Protein AF-A0A800F324-F1 (afdb_monomer_lite)

pLDDT: mean 75.95, std 20.87, range [31.89, 96.12]

Foldseek 3Di:
DFFDAQELPLVLCVVCVVVVLVVQLAHAYYHHANVQDELPRPVQCSQFQRRQNHAYYEPAQYQYALSSLCSRQNFLPPPRGTRQRHQEYEHENHARYALVSCLGRPLSSCVVHNHFKYKYKYLDPVRVDDFPPRRPPFKGWDPPPDCPPPPPRDGDDDCNVVVVVSVVVVVVVVVVVVVVVVVVVVVVCVVDVDDDDDDDDDDPDDRPIDMIMMGTPPDDDPDPPPPDPPPPPDPPPPVPPVVVVPPPPPDDD

Structure (mmCIF, N/CA/C/O backbone):
data_AF-A0A800F324-F1
#
_entry.id   AF-A0A800F324-F1
#
loop_
_atom_site.group_PDB
_atom_site.id
_atom_site.type_symbol
_atom_site.label_atom_id
_atom_site.label_alt_id
_atom_site.label_comp_id
_atom_site.label_asym_id
_atom_site.label_entity_id
_atom_site.label_seq_id
_atom_site.pdbx_PDB_ins_code
_atom_site.Cartn_x
_atom_site.Cartn_y
_atom_site.Cartn_z
_atom_site.occupancy
_atom_site.B_iso_or_equiv
_atom_site.auth_seq_id
_atom_site.auth_comp_id
_atom_site.auth_asym_id
_atom_site.auth_atom_id
_atom_site.pdbx_PDB_model_num
ATOM 1 N N . MET A 1 1 ? -17.367 -2.208 -9.808 1.00 57.06 1 MET A N 1
ATOM 2 C CA . MET A 1 1 ? -16.438 -1.918 -8.691 1.00 57.06 1 MET A CA 1
ATOM 3 C C . MET A 1 1 ? -15.021 -2.161 -9.175 1.00 57.06 1 MET A C 1
ATOM 5 O O . MET A 1 1 ? -14.732 -3.312 -9.489 1.00 57.06 1 MET A O 1
ATOM 9 N N . PRO A 1 2 ? -14.179 -1.127 -9.326 1.00 85.31 2 PRO A N 1
ATOM 10 C CA . PRO A 1 2 ? -12.843 -1.343 -9.849 1.00 85.31 2 PRO A CA 1
ATOM 11 C C . PRO A 1 2 ? -11.928 -1.947 -8.776 1.00 85.31 2 PRO A C 1
ATOM 13 O O . PRO A 1 2 ? -11.885 -1.487 -7.630 1.00 85.31 2 PRO A O 1
ATOM 16 N N . GLN A 1 3 ? -11.253 -3.020 -9.167 1.00 92.06 3 GLN A N 1
ATOM 17 C CA . GLN A 1 3 ? -10.255 -3.763 -8.405 1.00 92.06 3 GLN A CA 1
ATOM 18 C C . GLN A 1 3 ? -8.977 -3.757 -9.244 1.00 92.06 3 GLN A C 1
ATOM 20 O O . GLN A 1 3 ? -9.061 -3.871 -10.469 1.00 92.06 3 GLN A O 1
ATOM 25 N N . CYS A 1 4 ? -7.818 -3.586 -8.620 1.00 92.38 4 CYS A N 1
ATOM 26 C CA . CYS A 1 4 ? -6.548 -3.500 -9.335 1.00 92.38 4 CYS A CA 1
ATOM 27 C C . CYS A 1 4 ? -5.479 -4.280 -8.584 1.00 92.38 4 CYS A C 1
ATOM 29 O O . CYS A 1 4 ? -5.267 -4.072 -7.390 1.00 92.38 4 CYS A O 1
ATOM 31 N N . LYS A 1 5 ? -4.812 -5.163 -9.317 1.00 92.19 5 LYS A N 1
ATOM 32 C CA . LYS A 1 5 ? -3.681 -5.973 -8.903 1.00 92.19 5 LYS A CA 1
ATOM 33 C C . LYS A 1 5 ? -2.464 -5.534 -9.700 1.00 92.19 5 LYS A C 1
ATOM 35 O O . LYS A 1 5 ? -2.414 -5.706 -10.918 1.00 92.19 5 LYS A O 1
ATOM 40 N N . LEU A 1 6 ? -1.472 -4.998 -9.003 1.00 90.81 6 LEU A N 1
ATOM 41 C CA . LEU A 1 6 ? -0.238 -4.482 -9.588 1.00 90.81 6 LEU A CA 1
ATOM 42 C C . LEU A 1 6 ? 0.975 -5.155 -8.933 1.00 90.81 6 LEU A C 1
ATOM 44 O O . LEU A 1 6 ? 1.791 -4.464 -8.335 1.00 90.81 6 LEU A O 1
ATOM 48 N N . PRO A 1 7 ? 1.133 -6.487 -9.004 1.00 85.94 7 PRO A N 1
ATOM 49 C CA . PRO A 1 7 ? 2.196 -7.157 -8.272 1.00 85.94 7 PRO A CA 1
ATOM 50 C C . PRO A 1 7 ? 3.562 -6.907 -8.921 1.00 85.94 7 PRO A C 1
ATOM 52 O O . PRO A 1 7 ? 3.698 -7.032 -10.139 1.00 85.94 7 PRO A O 1
ATOM 55 N N . ASN A 1 8 ? 4.598 -6.622 -8.129 1.00 86.94 8 ASN A N 1
ATOM 56 C CA . ASN A 1 8 ? 5.977 -6.416 -8.608 1.00 86.94 8 ASN A CA 1
ATOM 57 C C . ASN A 1 8 ? 6.123 -5.320 -9.684 1.00 86.94 8 ASN A C 1
ATOM 59 O O . ASN A 1 8 ? 6.884 -5.461 -10.645 1.00 86.94 8 ASN A O 1
ATOM 63 N N . CYS A 1 9 ? 5.370 -4.225 -9.549 1.00 88.12 9 CYS A N 1
ATOM 64 C CA . CYS A 1 9 ? 5.182 -3.238 -10.614 1.00 88.12 9 CYS A CA 1
ATOM 65 C C . CYS A 1 9 ? 5.760 -1.843 -10.336 1.00 88.12 9 CYS A C 1
ATOM 67 O O . CYS A 1 9 ? 5.287 -0.879 -10.936 1.00 88.12 9 CYS A O 1
ATOM 69 N N . LEU A 1 10 ? 6.810 -1.716 -9.515 1.00 89.81 10 LEU A N 1
ATOM 70 C CA . LEU A 1 10 ? 7.414 -0.418 -9.157 1.00 89.81 10 LEU A CA 1
ATOM 71 C C . LEU A 1 10 ? 7.663 0.495 -10.365 1.00 89.81 10 LEU A C 1
ATOM 73 O O . LEU A 1 10 ? 7.222 1.636 -10.410 1.00 89.81 10 LEU A O 1
ATOM 77 N N . ALA A 1 11 ? 8.333 -0.035 -11.391 1.00 88.62 11 ALA A N 1
ATOM 78 C CA . ALA A 1 11 ? 8.656 0.737 -12.586 1.00 88.62 11 ALA A CA 1
ATOM 79 C C . ALA A 1 11 ? 7.402 1.208 -13.341 1.00 88.62 11 ALA A C 1
ATOM 81 O O . ALA A 1 11 ? 7.435 2.240 -13.997 1.00 88.62 11 ALA A O 1
ATOM 82 N N . MET A 1 12 ? 6.305 0.452 -13.278 1.00 91.50 12 MET A N 1
ATOM 83 C CA . MET A 1 12 ? 5.043 0.860 -13.886 1.00 91.50 12 MET A CA 1
ATOM 84 C C . MET A 1 12 ? 4.361 1.946 -13.051 1.00 91.50 12 MET A C 1
ATOM 86 O O . MET A 1 12 ? 3.917 2.929 -13.632 1.00 91.50 12 MET A O 1
ATOM 90 N N . LEU A 1 13 ? 4.338 1.801 -11.721 1.00 92.00 13 LEU A N 1
ATOM 91 C CA . LEU A 1 13 ? 3.805 2.815 -10.805 1.00 92.00 13 LEU A CA 1
ATOM 92 C C . LEU A 1 13 ? 4.499 4.166 -11.004 1.00 92.00 13 LEU A C 1
ATOM 94 O O . LEU A 1 13 ? 3.819 5.176 -11.121 1.00 92.00 13 LEU A O 1
ATOM 98 N N . ASN A 1 14 ? 5.827 4.164 -11.145 1.00 92.00 14 ASN A N 1
ATOM 99 C CA . ASN A 1 14 ? 6.608 5.388 -11.345 1.00 92.00 14 ASN A CA 1
ATOM 100 C C . ASN A 1 14 ? 6.443 5.989 -12.750 1.00 92.00 14 ASN A C 1
ATOM 102 O O . ASN A 1 14 ? 6.517 7.199 -12.917 1.00 92.00 14 ASN A O 1
ATOM 106 N N . ASN A 1 15 ? 6.242 5.160 -13.780 1.00 92.25 15 ASN A N 1
ATOM 107 C CA . ASN A 1 15 ? 6.104 5.647 -15.159 1.00 92.25 15 ASN A CA 1
ATOM 108 C C . ASN A 1 15 ? 4.711 6.211 -15.474 1.00 92.25 15 ASN A C 1
ATOM 110 O O . ASN A 1 15 ? 4.579 6.924 -16.465 1.00 92.25 15 ASN A O 1
ATOM 114 N N . TYR A 1 16 ? 3.694 5.835 -14.697 1.00 92.38 16 TYR A N 1
ATOM 115 C CA . TYR A 1 16 ? 2.287 6.191 -14.919 1.00 92.38 16 TYR A CA 1
ATOM 116 C C . TYR A 1 16 ? 1.648 6.743 -13.639 1.00 92.38 16 TYR A C 1
ATOM 118 O O . TYR A 1 16 ? 0.505 6.426 -13.308 1.00 92.38 16 TYR A O 1
ATOM 126 N N . GLU A 1 17 ? 2.427 7.485 -12.850 1.00 92.56 17 GLU A N 1
ATOM 127 C CA . GLU A 1 17 ? 2.037 7.899 -11.503 1.00 92.56 17 GLU A CA 1
ATOM 128 C C . GLU A 1 17 ? 0.757 8.745 -11.509 1.00 92.56 17 GLU A C 1
ATOM 130 O O . GLU A 1 17 ? -0.171 8.473 -10.747 1.00 92.56 17 GLU A O 1
ATOM 135 N N . GLU A 1 18 ? 0.671 9.731 -12.401 1.00 92.31 18 GLU A N 1
ATOM 136 C CA . GLU A 1 18 ? -0.486 10.625 -12.507 1.00 92.31 18 GLU A CA 1
ATOM 137 C C . GLU A 1 18 ? -1.746 9.884 -12.969 1.00 92.31 18 GLU A C 1
ATOM 139 O O . GLU A 1 18 ? -2.845 10.095 -12.444 1.00 92.31 18 GLU A O 1
ATOM 144 N N . GLU A 1 19 ? -1.601 8.941 -13.898 1.00 93.75 19 GLU A N 1
ATOM 145 C CA . GLU A 1 19 ? -2.706 8.101 -14.336 1.00 93.75 19 GLU A CA 1
ATOM 146 C C . GLU A 1 19 ? -3.154 7.146 -13.223 1.00 93.75 19 GLU A C 1
ATOM 148 O O . GLU A 1 19 ? -4.356 6.958 -13.016 1.00 93.75 19 GLU A O 1
ATOM 153 N N . PHE A 1 20 ? -2.221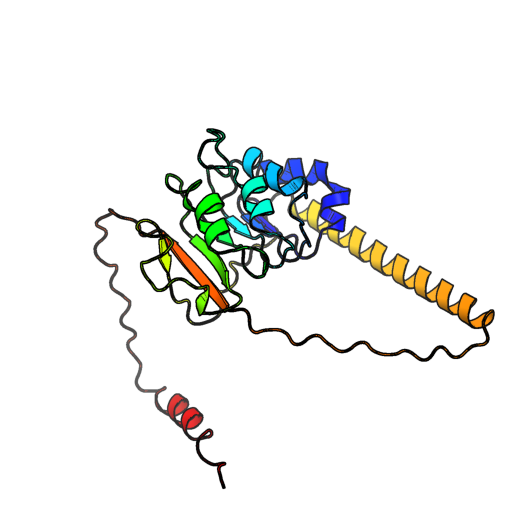 6.589 -12.446 1.00 92.88 20 PHE A N 1
ATOM 154 C CA . PHE A 1 20 ? -2.555 5.777 -11.277 1.00 92.88 20 PHE A CA 1
ATOM 155 C C . PHE A 1 20 ? -3.244 6.589 -10.186 1.00 92.88 20 PHE A C 1
ATOM 157 O O . PHE A 1 20 ? -4.227 6.106 -9.624 1.00 92.88 20 PHE A O 1
ATOM 164 N N . LYS A 1 21 ? -2.821 7.833 -9.934 1.00 92.38 21 LYS A N 1
ATOM 165 C CA . LYS A 1 21 ? -3.539 8.757 -9.044 1.00 92.38 21 LYS A CA 1
ATOM 166 C C . LYS A 1 21 ? -4.999 8.898 -9.496 1.00 92.38 21 LYS A C 1
ATOM 168 O O . LYS A 1 21 ? -5.918 8.738 -8.693 1.00 92.38 21 LYS A O 1
ATOM 173 N N . ALA A 1 22 ? -5.251 9.097 -10.791 1.00 91.81 22 ALA A N 1
ATOM 174 C CA . ALA A 1 22 ? -6.617 9.169 -11.314 1.00 91.81 22 ALA A CA 1
ATOM 175 C C . ALA A 1 22 ? -7.417 7.863 -11.108 1.00 91.81 22 ALA A C 1
ATOM 177 O O . ALA A 1 22 ? -8.579 7.916 -10.697 1.00 91.81 22 ALA A O 1
ATOM 178 N N . ILE A 1 23 ? -6.804 6.696 -11.336 1.00 91.62 23 ILE A N 1
ATOM 179 C CA . ILE A 1 23 ? -7.449 5.383 -11.146 1.00 91.62 23 ILE A CA 1
ATOM 180 C C . ILE A 1 23 ? -7.768 5.122 -9.670 1.00 91.62 23 ILE A C 1
ATOM 182 O O . ILE A 1 23 ? -8.878 4.697 -9.334 1.00 91.62 23 ILE A O 1
ATOM 186 N N . PHE A 1 24 ? -6.804 5.360 -8.780 1.00 93.81 24 PHE A N 1
ATOM 187 C CA . PHE A 1 24 ? -6.895 4.989 -7.369 1.00 93.81 24 PHE A CA 1
ATOM 188 C C . PHE A 1 24 ? -7.969 5.773 -6.613 1.00 93.81 24 PHE A C 1
ATOM 190 O O . PHE A 1 24 ? -8.572 5.231 -5.690 1.00 93.81 24 PHE A O 1
ATOM 197 N N . ARG A 1 25 ? -8.326 6.980 -7.068 1.00 92.88 25 ARG A N 1
ATOM 198 C CA . ARG A 1 25 ? -9.455 7.749 -6.508 1.00 92.88 25 ARG A CA 1
ATOM 199 C C . ARG A 1 25 ? -10.774 6.978 -6.483 1.00 92.88 25 ARG A C 1
ATOM 201 O O . ARG A 1 25 ? -11.597 7.215 -5.606 1.00 92.88 25 ARG A O 1
ATOM 208 N N . GLN A 1 26 ? -10.983 6.075 -7.440 1.00 92.38 26 GLN A N 1
ATOM 209 C CA . GLN A 1 26 ? -12.239 5.339 -7.608 1.00 92.38 26 GLN A CA 1
ATOM 210 C C . GLN A 1 26 ? -12.140 3.869 -7.183 1.00 92.38 26 GLN A C 1
ATOM 212 O O . GLN A 1 26 ? -13.121 3.128 -7.289 1.00 92.38 26 GLN A O 1
ATOM 217 N N . ILE A 1 27 ? -10.964 3.420 -6.734 1.00 94.06 27 ILE A N 1
ATOM 218 C CA . ILE A 1 27 ? -10.701 2.008 -6.481 1.00 94.06 27 ILE A CA 1
ATOM 219 C C . ILE A 1 27 ? -11.220 1.551 -5.120 1.00 94.06 27 ILE A C 1
ATOM 221 O O . ILE A 1 27 ? -11.142 2.278 -4.134 1.00 94.06 27 ILE A O 1
ATOM 225 N N . LYS A 1 28 ? -11.730 0.316 -5.071 1.00 94.62 28 LYS A N 1
ATOM 226 C CA . LYS A 1 28 ? -12.186 -0.308 -3.822 1.00 94.62 28 LYS A CA 1
ATOM 227 C C . LYS A 1 28 ? -11.217 -1.337 -3.269 1.00 94.62 28 LYS A C 1
ATOM 229 O O . LYS A 1 28 ? -11.109 -1.483 -2.057 1.00 94.62 28 LYS A O 1
ATOM 234 N N . ARG A 1 29 ? -10.523 -2.068 -4.141 1.00 95.06 29 ARG A N 1
ATOM 235 C CA . ARG A 1 29 ? -9.545 -3.085 -3.742 1.00 95.06 29 ARG A CA 1
ATOM 236 C C . ARG A 1 29 ? -8.265 -2.890 -4.525 1.00 95.06 29 ARG A C 1
ATOM 238 O O . ARG A 1 29 ? -8.313 -2.875 -5.755 1.00 95.06 29 ARG A O 1
ATOM 245 N N . LEU A 1 30 ? -7.160 -2.736 -3.813 1.00 95.50 30 LEU A N 1
ATOM 246 C CA . LEU A 1 30 ? -5.857 -2.478 -4.398 1.00 95.50 30 LEU A CA 1
ATOM 247 C C . LEU A 1 30 ? -4.831 -3.456 -3.835 1.00 95.50 30 LEU A C 1
ATOM 249 O O . LEU A 1 30 ? -4.642 -3.532 -2.623 1.00 95.50 30 LEU A O 1
ATOM 253 N N . ASP A 1 31 ? -4.156 -4.162 -4.732 1.00 95.00 31 ASP A N 1
ATOM 254 C CA . ASP A 1 31 ? -3.050 -5.053 -4.410 1.00 95.00 31 ASP A CA 1
ATOM 255 C C . ASP A 1 31 ? -1.746 -4.528 -5.021 1.00 95.00 31 ASP A C 1
ATOM 257 O O . ASP A 1 31 ? -1.611 -4.423 -6.242 1.00 95.00 31 ASP A O 1
ATOM 261 N N . LEU A 1 32 ? -0.802 -4.180 -4.145 1.00 95.69 32 LEU A N 1
ATOM 262 C CA . LEU A 1 32 ? 0.540 -3.676 -4.449 1.00 95.69 32 LEU A CA 1
ATOM 263 C C . LEU A 1 32 ? 1.620 -4.639 -3.931 1.00 95.69 32 LEU A C 1
ATOM 265 O O . LEU A 1 32 ? 2.701 -4.213 -3.510 1.00 95.69 32 LEU A O 1
ATOM 269 N N . THR A 1 33 ? 1.325 -5.939 -3.910 1.00 94.62 33 THR A N 1
ATOM 270 C CA . THR A 1 33 ? 2.250 -6.950 -3.394 1.00 94.62 33 THR A CA 1
ATOM 271 C C . THR A 1 33 ? 3.564 -6.958 -4.171 1.00 94.62 33 THR A C 1
ATOM 273 O O . THR A 1 33 ? 3.572 -6.968 -5.404 1.00 94.62 33 THR A O 1
ATOM 276 N N . GLY A 1 34 ? 4.704 -6.979 -3.480 1.00 93.25 34 GLY A N 1
ATOM 277 C CA . GLY A 1 34 ? 6.001 -7.118 -4.152 1.00 93.25 34 GLY A CA 1
ATOM 278 C C . GLY A 1 34 ? 6.459 -5.869 -4.908 1.00 93.25 34 GLY A C 1
ATOM 279 O O . GLY A 1 34 ? 7.444 -5.917 -5.640 1.00 93.25 34 GLY A O 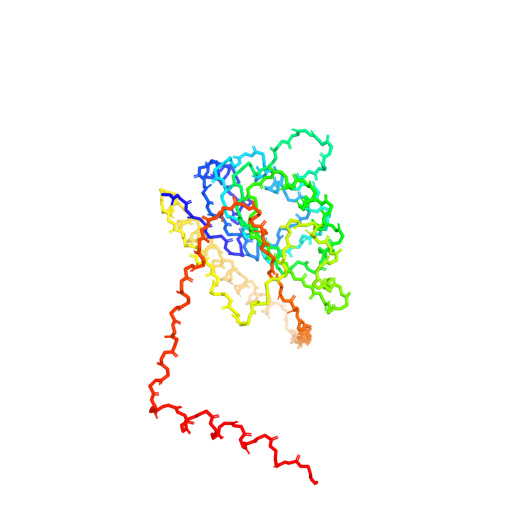1
ATOM 280 N N . CYS A 1 35 ? 5.769 -4.734 -4.773 1.00 94.62 35 CYS A N 1
ATOM 281 C CA . CYS A 1 35 ? 6.104 -3.503 -5.491 1.00 94.62 35 CYS A CA 1
ATOM 282 C C . CYS A 1 35 ? 7.388 -2.820 -5.019 1.00 94.62 35 CYS A C 1
ATOM 284 O O . CYS A 1 35 ? 7.712 -1.769 -5.556 1.00 94.62 35 CYS A O 1
ATOM 286 N N . GLN A 1 36 ? 8.122 -3.381 -4.052 1.00 94.31 36 GLN A N 1
ATOM 287 C CA . GLN A 1 36 ? 9.353 -2.791 -3.510 1.00 94.31 36 GLN A CA 1
ATOM 288 C C . GLN A 1 36 ? 9.147 -1.340 -3.041 1.00 94.31 36 GLN A C 1
ATOM 290 O O . GLN A 1 36 ? 10.043 -0.503 -3.142 1.00 94.31 36 GLN A O 1
ATOM 295 N N . LEU A 1 37 ? 7.947 -1.026 -2.541 1.00 94.69 37 LEU A N 1
ATOM 296 C CA . LEU A 1 37 ? 7.642 0.288 -1.990 1.00 94.69 37 LEU A CA 1
ATOM 297 C C . LEU A 1 37 ? 8.481 0.489 -0.725 1.00 94.69 37 LEU A C 1
ATOM 299 O O . LEU A 1 37 ? 8.406 -0.318 0.203 1.00 94.69 37 LEU A O 1
ATOM 303 N N . GLY A 1 38 ? 9.290 1.547 -0.705 1.00 94.75 38 GLY A N 1
ATOM 304 C CA . GLY A 1 38 ? 10.003 2.001 0.488 1.00 94.75 38 GLY A CA 1
ATOM 305 C C . GLY A 1 38 ? 9.186 3.016 1.288 1.00 94.75 38 GLY A C 1
ATOM 306 O O . GLY A 1 38 ? 8.193 3.547 0.797 1.00 94.75 38 GLY A O 1
ATOM 307 N N . ASP A 1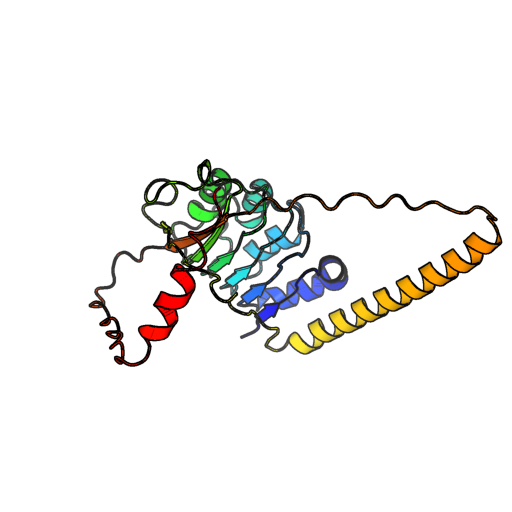 39 ? 9.642 3.329 2.503 1.00 96.00 39 ASP A N 1
ATOM 308 C CA . ASP A 1 39 ? 8.946 4.238 3.430 1.00 96.00 39 ASP A CA 1
ATOM 309 C C . ASP A 1 39 ? 8.630 5.625 2.843 1.00 96.00 39 ASP A C 1
ATOM 311 O O . ASP A 1 39 ? 7.615 6.216 3.197 1.00 96.00 39 ASP A O 1
ATOM 315 N N . GLU A 1 40 ? 9.490 6.135 1.957 1.00 93.81 40 GLU A N 1
ATOM 316 C CA . GLU A 1 40 ? 9.380 7.472 1.348 1.00 93.81 40 GLU A CA 1
ATOM 317 C C . GLU A 1 40 ? 8.663 7.472 -0.009 1.00 93.81 40 GLU A C 1
ATOM 319 O O . GLU A 1 40 ? 8.647 8.485 -0.702 1.00 93.81 40 GLU A O 1
ATOM 324 N N . HIS A 1 41 ? 8.100 6.341 -0.442 1.00 94.38 41 HIS A N 1
ATOM 325 C CA . HIS A 1 41 ? 7.435 6.300 -1.739 1.00 94.38 41 HIS A CA 1
ATOM 326 C C . HIS A 1 41 ? 6.174 7.179 -1.723 1.00 94.38 41 HIS A C 1
ATOM 328 O O . HIS A 1 41 ? 5.262 6.953 -0.929 1.00 94.38 41 HIS A O 1
ATOM 334 N N . GLU A 1 42 ? 6.080 8.131 -2.657 1.00 91.88 42 GLU A N 1
ATOM 335 C CA . GLU A 1 42 ? 5.026 9.167 -2.700 1.00 91.88 42 GLU A CA 1
ATOM 336 C C . GLU A 1 42 ? 3.591 8.614 -2.779 1.00 91.88 42 GLU A C 1
ATOM 338 O O . GLU A 1 42 ? 2.630 9.247 -2.335 1.00 91.88 42 GLU A O 1
ATOM 343 N N . LEU A 1 43 ? 3.439 7.381 -3.270 1.00 93.31 43 LEU A N 1
ATOM 344 C CA . LEU A 1 43 ? 2.170 6.671 -3.328 1.00 93.31 43 LEU A CA 1
ATOM 345 C C . LEU A 1 43 ? 1.588 6.398 -1.931 1.00 93.31 43 LEU A C 1
ATOM 347 O O . LEU A 1 43 ? 0.375 6.449 -1.754 1.00 93.31 43 LEU A O 1
ATOM 351 N N . LEU A 1 44 ? 2.419 6.139 -0.922 1.00 92.81 44 LEU A N 1
ATOM 352 C CA . LEU A 1 44 ? 1.971 5.782 0.428 1.00 92.81 44 LEU A CA 1
ATOM 353 C C . LEU A 1 44 ? 1.095 6.862 1.095 1.00 92.81 44 LEU A C 1
ATOM 355 O O . LEU A 1 44 ? -0.039 6.552 1.482 1.00 92.81 44 LEU A O 1
ATOM 359 N N . PRO A 1 45 ? 1.538 8.133 1.216 1.00 91.69 45 PRO A N 1
ATOM 360 C CA . PRO A 1 45 ? 0.684 9.193 1.750 1.00 91.69 45 PRO A CA 1
ATOM 361 C C . PRO A 1 45 ? -0.505 9.512 0.829 1.00 91.69 45 PRO A C 1
ATOM 363 O O . PRO A 1 45 ? -1.573 9.901 1.319 1.00 91.69 45 PRO A O 1
ATOM 366 N N . TYR A 1 46 ? -0.355 9.319 -0.487 1.00 93.31 46 TYR A N 1
ATOM 367 C CA . TYR A 1 46 ? -1.435 9.517 -1.451 1.00 93.31 46 TYR A CA 1
ATOM 368 C C . TYR A 1 46 ? -2.591 8.536 -1.227 1.00 93.31 46 TYR A C 1
ATOM 370 O O . TYR A 1 46 ? -3.746 8.957 -1.158 1.00 93.31 46 TYR A O 1
ATOM 378 N N . LEU A 1 47 ? -2.301 7.242 -1.047 1.00 93.31 47 LEU A N 1
ATOM 379 C CA . LEU A 1 47 ? -3.322 6.216 -0.816 1.00 93.31 47 LEU A CA 1
ATOM 380 C C . LEU A 1 47 ? -4.202 6.555 0.392 1.00 93.31 47 LEU A C 1
ATOM 382 O O . LEU A 1 47 ? -5.423 6.427 0.324 1.00 93.31 47 LEU A O 1
ATOM 386 N N . GLY A 1 48 ? -3.592 7.051 1.471 1.00 89.19 48 GLY A N 1
ATOM 387 C CA . GLY A 1 48 ? -4.314 7.403 2.691 1.00 89.19 48 GLY A CA 1
ATOM 388 C C . GLY A 1 48 ? -5.238 8.608 2.543 1.00 89.19 48 GLY A C 1
ATOM 389 O O . GLY A 1 48 ? -6.301 8.629 3.158 1.00 89.19 48 GLY A O 1
ATOM 390 N N . THR A 1 49 ? -4.861 9.601 1.737 1.00 90.94 49 THR A N 1
ATOM 391 C CA . THR A 1 49 ? -5.579 10.887 1.639 1.00 90.94 49 THR A CA 1
ATOM 392 C C . THR A 1 49 ? -6.499 10.992 0.425 1.00 90.94 49 THR A C 1
ATOM 394 O O . THR A 1 49 ? -7.482 11.724 0.467 1.00 90.94 49 THR A O 1
ATOM 397 N N . SER A 1 50 ? -6.197 10.264 -0.650 1.00 92.00 50 SER A N 1
ATOM 398 C CA . SER A 1 50 ? -6.802 10.475 -1.971 1.00 92.00 50 SER A CA 1
ATOM 399 C C . SER A 1 50 ? -7.579 9.268 -2.505 1.00 92.00 50 SER A C 1
ATOM 401 O O . SER A 1 50 ? -8.085 9.323 -3.623 1.00 92.00 50 SER A O 1
ATOM 403 N N . CYS A 1 51 ? -7.716 8.194 -1.718 1.00 93.69 51 CYS A N 1
ATOM 404 C CA . CYS A 1 51 ? -8.486 6.998 -2.085 1.00 93.69 51 CYS A CA 1
ATOM 405 C C . CYS A 1 51 ? -9.664 6.780 -1.113 1.00 93.69 51 CYS A C 1
ATOM 407 O O . CYS A 1 51 ? -9.637 5.854 -0.299 1.00 93.69 51 CYS A O 1
ATOM 409 N N . PRO A 1 52 ? -10.711 7.628 -1.154 1.00 92.06 52 PRO A N 1
ATOM 410 C CA . PRO A 1 52 ? -11.787 7.617 -0.156 1.00 92.06 52 PRO A CA 1
ATOM 411 C C . PRO A 1 52 ? -12.638 6.338 -0.184 1.00 92.06 52 PRO A C 1
ATOM 413 O O . PRO A 1 52 ? -13.258 5.987 0.818 1.00 92.06 52 PRO A O 1
ATOM 416 N N . HIS A 1 53 ? -12.662 5.632 -1.315 1.00 93.75 53 HIS A N 1
ATOM 417 C CA . HIS A 1 53 ? -13.459 4.420 -1.521 1.00 93.75 53 HIS A CA 1
ATOM 418 C C . HIS A 1 53 ? -12.681 3.120 -1.291 1.00 93.75 53 HIS A C 1
ATOM 420 O O . HIS A 1 53 ? -13.240 2.044 -1.496 1.00 93.75 53 HIS A O 1
ATOM 426 N N . LEU A 1 54 ? -11.409 3.202 -0.890 1.00 95.44 54 LEU A N 1
ATOM 427 C CA . LEU A 1 54 ? -10.562 2.029 -0.720 1.00 95.44 54 LEU A CA 1
ATOM 428 C C . LEU A 1 54 ? -11.004 1.217 0.506 1.00 95.44 54 LEU A C 1
ATOM 430 O O . LEU A 1 54 ? -10.884 1.674 1.640 1.00 95.44 54 LEU A O 1
ATOM 434 N N . GLU A 1 55 ? -11.500 0.008 0.256 1.00 94.94 55 GLU A N 1
ATOM 435 C CA . GLU A 1 55 ? -12.024 -0.942 1.243 1.00 94.94 55 GLU A CA 1
ATOM 436 C C . GLU A 1 55 ? -11.006 -2.041 1.583 1.00 94.94 55 GLU A C 1
ATOM 438 O O . GLU A 1 55 ? -10.976 -2.531 2.710 1.00 94.94 55 GLU A O 1
ATOM 443 N N . SER A 1 56 ? -10.154 -2.433 0.632 1.00 94.94 56 SER A N 1
ATOM 444 C CA . SER A 1 56 ? -9.116 -3.450 0.830 1.00 94.94 56 SER A CA 1
ATOM 445 C C . SER A 1 56 ? -7.793 -2.999 0.228 1.00 94.94 56 SER A C 1
ATOM 447 O O . SER A 1 56 ? -7.741 -2.607 -0.941 1.00 94.94 56 SER A O 1
ATOM 449 N N . LEU A 1 57 ? -6.733 -3.064 1.030 1.00 96.12 57 LEU A N 1
ATOM 450 C CA . LEU A 1 57 ? -5.384 -2.686 0.635 1.00 96.12 57 LEU A CA 1
ATOM 451 C C . LEU A 1 57 ? -4.396 -3.796 0.991 1.00 96.12 57 LEU A C 1
ATOM 453 O O . LEU A 1 57 ? -4.247 -4.150 2.161 1.00 96.12 57 LEU A O 1
ATOM 457 N N . VAL A 1 58 ? -3.683 -4.297 -0.015 1.00 95.38 58 VAL A N 1
ATOM 458 C CA . VAL A 1 58 ? -2.603 -5.270 0.155 1.00 95.38 58 VAL A CA 1
ATOM 459 C C . VAL A 1 58 ? -1.270 -4.589 -0.140 1.00 95.38 58 VAL A C 1
ATOM 461 O O . VAL A 1 58 ? -1.001 -4.179 -1.268 1.00 95.38 58 VAL A O 1
ATOM 464 N N . LEU A 1 59 ? -0.438 -4.463 0.892 1.00 95.62 59 LEU A N 1
ATOM 465 C CA . LEU A 1 59 ? 0.930 -3.935 0.845 1.00 95.62 59 LEU A CA 1
ATOM 466 C C . LEU A 1 59 ? 1.954 -5.028 1.187 1.00 95.62 59 LEU A C 1
ATOM 468 O O . LEU A 1 59 ? 3.057 -4.733 1.656 1.00 95.62 59 LEU A O 1
ATOM 472 N N . ALA A 1 60 ? 1.604 -6.294 0.963 1.00 93.56 60 ALA A N 1
ATOM 473 C CA . ALA A 1 60 ? 2.470 -7.412 1.295 1.00 93.56 60 ALA A CA 1
ATOM 474 C C . ALA A 1 60 ? 3.784 -7.401 0.487 1.00 93.56 60 ALA A C 1
ATOM 476 O O . ALA A 1 60 ? 3.851 -6.854 -0.613 1.00 93.56 60 ALA A O 1
ATOM 477 N N . ALA A 1 61 ? 4.843 -8.005 1.021 1.00 93.38 61 ALA A N 1
ATOM 478 C CA . ALA A 1 61 ? 6.135 -8.170 0.339 1.00 93.38 61 ALA A CA 1
ATOM 479 C C . ALA A 1 61 ? 6.756 -6.853 -0.171 1.00 93.38 61 ALA A C 1
ATOM 481 O O . ALA A 1 61 ? 7.290 -6.791 -1.277 1.00 93.38 61 ALA A O 1
ATOM 482 N N . ASN A 1 62 ? 6.664 -5.778 0.610 1.00 95.06 62 ASN A N 1
ATOM 483 C CA . ASN A 1 62 ? 7.297 -4.499 0.290 1.00 95.06 62 ASN A CA 1
ATOM 484 C C . ASN A 1 62 ? 8.506 -4.240 1.209 1.00 95.06 62 ASN A C 1
ATOM 486 O O . ASN A 1 62 ? 8.928 -5.096 1.986 1.00 95.06 62 ASN A O 1
ATOM 490 N N . CYS A 1 63 ? 9.106 -3.057 1.086 1.00 94.44 63 CYS A N 1
ATOM 491 C CA . CYS A 1 63 ? 10.243 -2.619 1.894 1.00 94.44 63 CYS A CA 1
ATOM 492 C C . CYS A 1 63 ? 9.798 -1.620 2.971 1.00 94.44 63 CYS A C 1
ATOM 494 O O . CYS A 1 63 ? 10.501 -0.648 3.253 1.00 94.44 63 CYS A O 1
ATOM 496 N N . LEU A 1 64 ? 8.607 -1.833 3.540 1.00 95.44 64 LEU A N 1
ATOM 497 C CA . LEU A 1 64 ? 8.025 -0.927 4.520 1.00 95.44 64 LEU A CA 1
ATOM 498 C C . LEU A 1 64 ? 8.557 -1.217 5.921 1.00 95.44 64 LEU A C 1
ATOM 500 O O . LEU A 1 64 ? 8.753 -2.365 6.325 1.00 95.44 64 LEU A O 1
ATOM 504 N N . SER A 1 65 ? 8.716 -0.152 6.694 1.00 95.06 65 SER A N 1
ATOM 505 C CA . SER A 1 65 ? 8.959 -0.191 8.127 1.00 95.06 65 SER A CA 1
ATOM 506 C C . SER A 1 65 ? 7.826 0.499 8.890 1.00 95.06 65 SER A C 1
ATOM 508 O O . SER A 1 65 ? 6.881 1.0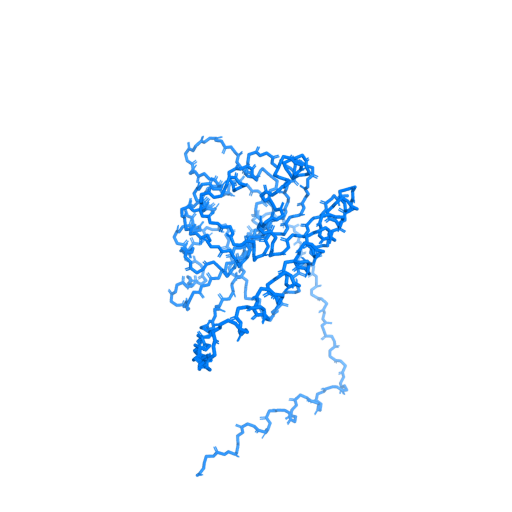58 8.322 1.00 95.06 65 SER A O 1
ATOM 510 N N . SER A 1 66 ? 7.930 0.526 10.219 1.00 93.69 66 SER A N 1
ATOM 511 C CA . SER A 1 66 ? 7.027 1.320 11.062 1.00 93.69 66 SER A CA 1
ATOM 512 C C . SER A 1 66 ? 7.027 2.818 10.697 1.00 93.69 66 SER A C 1
ATOM 514 O O . SER A 1 66 ? 6.051 3.513 10.982 1.00 93.69 66 SER A O 1
ATOM 516 N N . LYS A 1 67 ? 8.084 3.324 10.040 1.00 95.50 67 LYS A N 1
ATOM 517 C CA . LYS A 1 67 ? 8.125 4.684 9.484 1.00 95.50 67 LYS A CA 1
ATOM 518 C C . LYS A 1 67 ? 7.177 4.828 8.290 1.00 95.50 67 LYS A C 1
ATOM 520 O O . LYS A 1 67 ? 6.398 5.779 8.277 1.00 95.50 67 LYS A O 1
ATOM 525 N N . GLY A 1 68 ? 7.173 3.878 7.354 1.00 95.00 68 GLY A N 1
ATOM 526 C CA . GLY A 1 68 ? 6.229 3.840 6.235 1.00 95.00 68 GLY A CA 1
ATOM 527 C C . GLY A 1 68 ? 4.776 3.764 6.703 1.00 95.00 68 GLY A C 1
ATOM 528 O O . GLY A 1 68 ? 3.922 4.470 6.170 1.00 95.00 68 GLY A O 1
ATOM 529 N N . LEU A 1 69 ? 4.491 3.015 7.778 1.00 94.56 69 LEU A N 1
ATOM 530 C CA . LEU A 1 69 ? 3.160 3.014 8.404 1.00 94.56 69 LEU A CA 1
ATOM 531 C C . LEU A 1 69 ? 2.769 4.398 8.931 1.00 94.56 69 LEU A C 1
ATOM 533 O O . LEU A 1 69 ? 1.683 4.884 8.622 1.00 94.56 69 LEU A O 1
ATOM 537 N N . ARG A 1 70 ? 3.664 5.072 9.665 1.00 93.88 70 ARG A N 1
ATOM 538 C CA . ARG A 1 70 ? 3.432 6.448 10.133 1.00 93.88 70 ARG A CA 1
ATOM 539 C C . ARG A 1 70 ? 3.166 7.406 8.970 1.00 93.88 70 ARG A C 1
ATOM 541 O O . ARG A 1 70 ? 2.286 8.253 9.066 1.00 93.88 70 ARG A O 1
ATOM 548 N N . LEU A 1 71 ? 3.924 7.291 7.881 1.00 92.38 71 LEU A N 1
ATOM 549 C CA . LEU A 1 71 ? 3.769 8.150 6.706 1.00 92.38 71 LEU A CA 1
ATOM 550 C C . LEU A 1 71 ? 2.506 7.836 5.903 1.00 92.38 71 LEU A C 1
ATOM 552 O O . LEU A 1 71 ? 1.959 8.752 5.299 1.00 92.38 71 LEU A O 1
ATOM 556 N N . SER A 1 72 ? 2.021 6.592 5.927 1.00 92.62 72 SER A N 1
ATOM 557 C CA . SER A 1 72 ? 0.810 6.157 5.215 1.00 92.62 72 SER A CA 1
ATOM 558 C C . SER A 1 72 ? -0.463 6.491 5.990 1.00 92.62 72 SER A C 1
ATOM 560 O O . SER A 1 72 ? -1.371 7.124 5.453 1.00 92.62 72 SER A O 1
ATOM 562 N N . PHE A 1 73 ? -0.519 6.108 7.267 1.00 91.62 73 PHE A N 1
ATOM 563 C CA . PHE A 1 73 ? -1.710 6.205 8.118 1.00 91.62 73 PHE A CA 1
ATOM 564 C C . PHE A 1 73 ? -1.735 7.480 8.971 1.00 91.62 73 PHE A C 1
ATOM 566 O O . PHE A 1 73 ? -2.807 7.934 9.359 1.00 91.62 73 PHE A O 1
ATOM 573 N N . GLY A 1 74 ? -0.586 8.123 9.179 1.00 89.12 74 GLY A N 1
ATOM 574 C CA . GLY A 1 74 ? -0.452 9.314 10.014 1.00 89.12 74 GLY A CA 1
ATOM 575 C C . GLY A 1 74 ? -0.127 8.982 11.471 1.00 89.12 74 GLY A C 1
ATOM 576 O O . GLY A 1 74 ? 0.338 7.889 11.804 1.00 89.12 74 GLY A O 1
ATOM 577 N N . VAL A 1 75 ? -0.349 9.962 12.349 1.00 86.62 75 VAL A N 1
ATOM 578 C CA . VAL A 1 75 ? -0.273 9.782 13.804 1.00 86.62 75 VAL A CA 1
ATOM 579 C C . VAL A 1 75 ? -1.653 10.004 14.431 1.00 86.62 75 VAL A C 1
ATOM 581 O O . VAL A 1 75 ? -2.436 10.785 13.886 1.00 86.62 75 VAL A O 1
ATOM 584 N N . PRO A 1 76 ? -1.964 9.371 15.580 1.00 77.19 76 PRO A N 1
ATOM 585 C CA . PRO A 1 76 ? -3.299 9.441 16.189 1.00 77.19 76 PRO A CA 1
ATOM 586 C C . PRO A 1 76 ? -3.818 10.863 16.459 1.00 77.19 76 PRO A C 1
ATOM 588 O O . PRO A 1 76 ? -5.021 11.093 16.462 1.00 77.19 76 PRO A O 1
ATOM 591 N N . THR A 1 77 ? -2.924 11.833 16.655 1.00 75.00 77 THR A N 1
ATOM 592 C CA . THR A 1 77 ? -3.264 13.227 16.976 1.00 75.00 77 THR A CA 1
ATOM 593 C C . THR A 1 77 ? -3.539 14.107 15.757 1.00 75.00 77 THR A C 1
ATOM 595 O O . THR A 1 77 ? -3.940 15.254 15.923 1.00 75.00 77 THR A O 1
ATOM 598 N N . SER A 1 78 ? -3.312 13.623 14.532 1.00 68.81 78 SER A N 1
ATOM 599 C CA . SER A 1 78 ? -3.280 14.491 13.349 1.00 68.81 78 SER A CA 1
ATOM 600 C C . SER A 1 78 ? -4.633 15.048 12.905 1.00 68.81 78 SER A C 1
ATOM 602 O O . SER A 1 78 ? -4.627 15.928 12.053 1.00 68.81 78 SER A O 1
ATOM 604 N N . GLY A 1 79 ? -5.774 14.534 13.382 1.00 66.19 79 GLY A N 1
ATOM 605 C CA . GLY A 1 79 ? -7.124 14.949 12.943 1.00 66.19 79 GLY A CA 1
ATOM 606 C C . GLY A 1 79 ? -7.453 14.668 11.462 1.00 66.19 79 GLY A C 1
ATOM 607 O O . GLY A 1 79 ? -8.618 14.590 11.086 1.00 66.19 79 GLY A O 1
ATOM 608 N N . ASN A 1 80 ? -6.435 14.452 10.627 1.00 72.81 80 ASN A N 1
ATOM 609 C CA . ASN A 1 80 ? -6.533 14.136 9.214 1.00 72.81 80 ASN A CA 1
ATOM 610 C C . ASN A 1 80 ? -6.873 12.661 9.039 1.00 72.81 80 ASN A C 1
ATOM 612 O O . ASN A 1 80 ? -6.018 11.783 9.180 1.00 72.81 80 ASN A O 1
ATOM 616 N N . PHE A 1 81 ? -8.137 12.399 8.725 1.00 74.00 81 PHE A N 1
ATOM 617 C CA . PHE A 1 81 ? -8.622 11.052 8.483 1.00 74.00 81 PHE A CA 1
ATOM 618 C C . PHE A 1 81 ? -7.999 10.480 7.218 1.00 74.00 81 PHE A C 1
ATOM 620 O O . PHE A 1 81 ? -8.194 10.998 6.120 1.00 74.00 81 PHE A O 1
ATOM 627 N N . ARG A 1 82 ? -7.273 9.378 7.386 1.00 88.69 82 ARG A N 1
ATOM 628 C CA . ARG A 1 82 ? -6.761 8.583 6.278 1.00 88.69 82 ARG A CA 1
ATOM 629 C C . ARG A 1 82 ? -7.541 7.288 6.182 1.00 88.69 82 ARG A C 1
ATOM 631 O O . ARG A 1 82 ? -7.978 6.765 7.204 1.00 88.69 82 ARG A O 1
ATOM 638 N N . PHE A 1 83 ? -7.717 6.790 4.962 1.00 92.00 83 PHE A N 1
ATOM 639 C CA . PHE A 1 83 ? -8.396 5.520 4.702 1.00 92.00 83 PHE A CA 1
ATOM 640 C C . PHE A 1 83 ? -9.802 5.418 5.339 1.00 92.00 83 PHE A C 1
ATOM 642 O O . PHE A 1 83 ? -10.068 4.495 6.110 1.00 92.00 83 PHE A O 1
ATOM 649 N N . PRO A 1 84 ? -10.733 6.343 5.035 1.00 90.94 84 PRO A N 1
ATOM 650 C CA . PRO A 1 84 ? -12.027 6.413 5.721 1.00 90.94 84 PRO A CA 1
ATOM 651 C C . PRO A 1 84 ? -12.890 5.150 5.566 1.00 90.94 84 PRO A C 1
ATOM 653 O O . PRO A 1 84 ? -13.696 4.866 6.450 1.00 90.94 84 PRO A O 1
ATOM 656 N N . SER A 1 85 ? -12.700 4.390 4.483 1.00 93.31 85 SER A N 1
ATOM 657 C CA . SER A 1 85 ? -13.506 3.208 4.142 1.00 93.31 85 SER A CA 1
ATOM 658 C C . SER A 1 85 ? -12.754 1.879 4.277 1.00 93.31 85 SER A C 1
ATOM 660 O O . SER A 1 85 ? -13.285 0.848 3.877 1.00 93.31 85 SER A O 1
ATOM 662 N N . LEU A 1 86 ? -11.522 1.874 4.800 1.00 94.50 86 LEU A N 1
ATOM 663 C CA . LEU A 1 86 ? -10.667 0.686 4.761 1.00 94.50 86 LEU A CA 1
ATOM 664 C C . LEU A 1 86 ? -11.124 -0.374 5.768 1.00 94.50 86 LEU A C 1
ATOM 666 O O . LEU A 1 86 ? -11.071 -0.158 6.977 1.00 94.50 86 LEU A O 1
ATOM 670 N N . LEU A 1 87 ? -11.531 -1.530 5.244 1.00 93.44 87 LEU A N 1
ATOM 671 C CA . LEU A 1 87 ? -12.051 -2.684 5.981 1.00 93.44 87 LEU A CA 1
ATOM 672 C C . LEU A 1 87 ? -10.989 -3.766 6.185 1.00 93.44 87 LEU A C 1
ATOM 674 O O . LEU A 1 87 ? -11.009 -4.467 7.195 1.00 93.44 87 LEU A O 1
ATOM 678 N N . SER A 1 88 ? -10.071 -3.917 5.230 1.00 93.69 88 SER A N 1
ATOM 679 C CA . SER A 1 88 ? -9.041 -4.955 5.242 1.00 93.69 88 SER A CA 1
ATOM 680 C C . SER A 1 88 ? -7.680 -4.387 4.857 1.00 93.69 88 SER A C 1
ATOM 682 O O . SER A 1 88 ? -7.555 -3.678 3.856 1.00 93.69 88 SER A O 1
ATOM 684 N N . LEU A 1 89 ? -6.663 -4.719 5.650 1.00 95.06 89 LEU A N 1
ATOM 685 C CA . LEU A 1 89 ? -5.280 -4.328 5.419 1.00 95.06 89 LEU A CA 1
ATOM 686 C C . LEU A 1 89 ? -4.355 -5.540 5.528 1.00 95.06 89 LEU A C 1
ATOM 688 O O . LEU A 1 89 ? -4.388 -6.265 6.522 1.00 95.06 89 LEU A O 1
ATOM 692 N N . ASP A 1 90 ? -3.486 -5.715 4.539 1.00 94.31 90 ASP A N 1
ATOM 693 C CA . ASP A 1 90 ? -2.443 -6.736 4.557 1.00 94.31 90 ASP A CA 1
ATOM 694 C C . ASP A 1 90 ? -1.045 -6.109 4.504 1.00 94.31 90 ASP A C 1
ATOM 696 O O . ASP A 1 90 ? -0.693 -5.413 3.552 1.00 94.31 90 ASP A O 1
ATOM 700 N N . LEU A 1 91 ? -0.263 -6.355 5.557 1.00 94.19 91 LEU A N 1
ATOM 701 C CA . LEU A 1 91 ? 1.106 -5.878 5.761 1.00 94.19 91 LEU A CA 1
ATOM 702 C C . LEU A 1 91 ? 2.120 -7.029 5.846 1.00 94.19 91 LEU A C 1
ATOM 704 O O . LEU A 1 91 ? 3.249 -6.820 6.294 1.00 94.19 91 LEU A O 1
ATOM 708 N N . ARG A 1 92 ? 1.738 -8.256 5.475 1.00 91.69 92 ARG A N 1
ATOM 709 C CA . ARG A 1 92 ? 2.628 -9.425 5.549 1.00 91.69 92 ARG A CA 1
ATOM 710 C C . ARG A 1 92 ? 3.915 -9.216 4.747 1.00 91.69 92 ARG A C 1
ATOM 712 O O . ARG A 1 92 ? 3.968 -8.410 3.826 1.00 91.69 92 ARG A O 1
ATOM 719 N N . GLN A 1 93 ? 4.964 -9.956 5.082 1.00 90.44 93 GLN A N 1
ATOM 720 C CA . GLN A 1 93 ? 6.240 -9.958 4.355 1.00 90.44 93 GLN A CA 1
ATOM 721 C C . GLN A 1 93 ? 6.906 -8.573 4.284 1.00 90.44 93 GLN A C 1
ATOM 723 O O . GLN A 1 93 ? 7.543 -8.219 3.298 1.00 90.44 93 GLN A O 1
ATOM 728 N N . ASN A 1 94 ? 6.755 -7.777 5.344 1.00 92.00 94 ASN A N 1
ATOM 729 C CA . ASN A 1 94 ? 7.478 -6.525 5.553 1.00 92.00 94 ASN A CA 1
ATOM 730 C C . ASN A 1 94 ? 8.280 -6.655 6.863 1.00 92.00 94 ASN A C 1
ATOM 732 O O . ASN A 1 94 ? 7.804 -6.235 7.920 1.00 92.00 94 ASN A O 1
ATOM 736 N N . PRO A 1 95 ? 9.482 -7.261 6.835 1.00 88.00 95 PRO A N 1
ATOM 737 C CA . PRO A 1 95 ? 10.205 -7.671 8.046 1.00 88.00 95 PRO A CA 1
ATOM 738 C C . PRO A 1 95 ? 10.635 -6.497 8.938 1.00 88.00 95 PRO A C 1
ATOM 740 O O . PRO A 1 95 ? 10.911 -6.680 10.121 1.00 88.00 95 PRO A O 1
ATOM 743 N N . SER A 1 96 ? 10.689 -5.281 8.386 1.00 91.75 96 SER A N 1
ATOM 744 C CA . SER A 1 96 ? 11.026 -4.058 9.120 1.00 91.75 96 SER A CA 1
ATOM 745 C C . SER A 1 96 ? 9.824 -3.418 9.831 1.00 91.75 96 SER A C 1
ATOM 747 O O . SER A 1 96 ? 9.999 -2.438 10.563 1.00 91.75 96 SER A O 1
ATOM 749 N N . ILE A 1 97 ? 8.604 -3.938 9.647 1.00 92.19 97 ILE A N 1
ATOM 750 C CA . ILE A 1 97 ? 7.426 -3.511 10.407 1.00 92.19 97 ILE A CA 1
ATOM 751 C C . ILE A 1 97 ? 7.444 -4.181 11.780 1.00 92.19 97 ILE A C 1
ATOM 753 O O . ILE A 1 97 ? 7.399 -5.401 11.911 1.00 92.19 97 ILE A O 1
ATOM 757 N N . THR A 1 98 ? 7.449 -3.365 12.832 1.00 90.69 98 THR A N 1
ATOM 758 C CA . THR A 1 98 ? 7.369 -3.859 14.210 1.00 90.69 98 THR A CA 1
ATOM 759 C C . THR A 1 98 ? 5.923 -3.897 14.694 1.00 90.69 98 THR A C 1
ATOM 761 O O . THR A 1 98 ? 5.118 -3.027 14.358 1.00 90.69 98 THR A O 1
ATOM 764 N N . ILE A 1 99 ? 5.594 -4.845 15.576 1.00 87.81 99 ILE A N 1
ATOM 765 C CA . ILE A 1 99 ? 4.261 -4.927 16.198 1.00 87.81 99 ILE A CA 1
ATOM 766 C C . ILE A 1 99 ? 3.896 -3.643 16.956 1.00 87.81 99 ILE A C 1
ATOM 768 O O . ILE A 1 99 ? 2.756 -3.186 16.887 1.00 87.81 99 ILE A O 1
ATOM 772 N N . GLY A 1 100 ? 4.869 -3.004 17.616 1.00 88.31 100 GLY A N 1
ATOM 773 C CA . GLY A 1 100 ? 4.669 -1.691 18.235 1.00 88.31 100 GLY A CA 1
ATOM 774 C C . GLY A 1 100 ? 4.312 -0.600 17.218 1.00 88.31 100 GLY A C 1
ATOM 775 O O . GLY A 1 100 ? 3.461 0.241 17.496 1.00 88.31 100 GLY A O 1
ATOM 776 N N . GLY A 1 101 ? 4.903 -0.642 16.019 1.00 91.00 101 GLY A N 1
ATOM 777 C CA . GLY A 1 101 ? 4.551 0.249 14.914 1.00 91.00 101 GLY A CA 1
ATOM 778 C C . GLY A 1 101 ? 3.141 0.007 14.383 1.00 91.00 101 GLY A C 1
ATOM 779 O O . GLY A 1 101 ? 2.390 0.962 14.213 1.00 91.00 101 GLY A O 1
ATOM 780 N N . VAL A 1 102 ? 2.750 -1.258 14.199 1.00 91.50 102 VAL A N 1
ATOM 781 C CA . VAL A 1 102 ? 1.376 -1.630 13.820 1.00 91.50 102 VAL A CA 1
ATOM 782 C C . VAL A 1 102 ? 0.377 -1.129 14.861 1.00 91.50 102 VAL A C 1
ATOM 784 O O . VAL A 1 102 ? -0.607 -0.480 14.511 1.00 91.50 102 VAL A O 1
ATOM 787 N N . LYS A 1 103 ? 0.645 -1.358 16.153 1.00 89.31 103 LYS A N 1
ATOM 788 C CA . LYS A 1 103 ? -0.211 -0.868 17.239 1.00 89.31 103 LYS A CA 1
ATOM 789 C C . LYS A 1 103 ? -0.385 0.652 17.164 1.00 89.31 103 LYS A C 1
ATOM 791 O O . LYS A 1 103 ? -1.511 1.136 17.125 1.00 89.31 103 LYS A O 1
ATOM 796 N N . ARG A 1 104 ? 0.726 1.388 17.100 1.00 89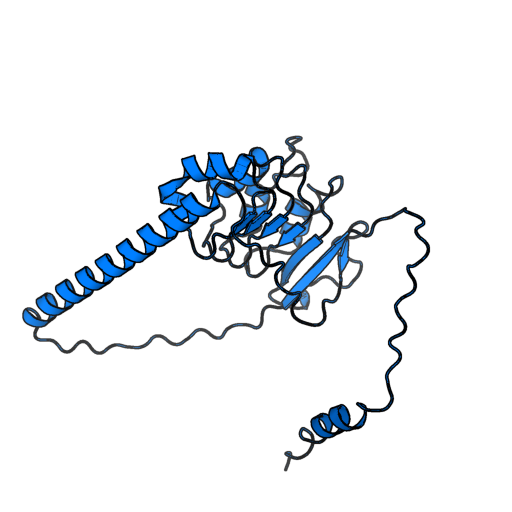.75 104 ARG A N 1
ATOM 797 C CA . ARG A 1 104 ? 0.740 2.854 17.197 1.00 89.75 104 ARG A CA 1
ATOM 798 C C . ARG A 1 104 ? 0.198 3.566 15.959 1.00 89.75 104 ARG A C 1
ATOM 800 O O . ARG A 1 104 ? -0.474 4.584 16.080 1.00 89.75 104 ARG A O 1
ATOM 807 N N . TYR A 1 105 ? 0.524 3.075 14.767 1.00 92.00 105 TYR A N 1
ATOM 808 C CA . TYR A 1 105 ? 0.239 3.789 13.518 1.00 92.00 105 TYR A CA 1
ATOM 809 C C . TYR A 1 105 ? -0.929 3.205 12.730 1.00 92.00 105 TYR A C 1
ATOM 811 O O . TYR A 1 105 ? -1.485 3.903 11.894 1.00 92.00 105 TYR A O 1
ATOM 819 N N . VAL A 1 106 ? -1.331 1.961 12.999 1.00 91.31 106 VAL A N 1
ATOM 820 C CA . VAL A 1 106 ? -2.499 1.345 12.354 1.00 91.31 106 VAL A CA 1
ATOM 821 C C . VAL A 1 106 ? -3.637 1.223 13.355 1.00 91.31 106 VAL A C 1
ATOM 823 O O . VAL A 1 106 ? -4.679 1.836 13.163 1.00 91.31 106 VAL A O 1
ATOM 826 N N . ILE A 1 107 ? -3.453 0.485 14.452 1.00 88.94 107 ILE A N 1
ATOM 827 C CA . ILE A 1 107 ? -4.559 0.177 15.373 1.00 88.94 107 ILE A CA 1
ATOM 828 C C . ILE A 1 107 ? -5.059 1.420 16.113 1.00 88.94 107 ILE A C 1
ATOM 830 O O . ILE A 1 107 ? -6.263 1.647 16.147 1.00 88.94 107 ILE A O 1
ATOM 834 N N . GLU A 1 108 ? -4.169 2.228 16.691 1.00 87.25 108 GLU A N 1
ATOM 835 C CA . GLU A 1 108 ? -4.561 3.446 17.418 1.00 87.25 108 GLU A CA 1
ATOM 836 C C . GLU A 1 108 ? -5.197 4.488 16.490 1.00 87.25 108 GLU A C 1
ATOM 838 O O . GLU A 1 108 ? -6.206 5.088 16.850 1.00 87.25 108 GLU A O 1
ATOM 843 N N . VAL A 1 109 ? -4.664 4.652 15.275 1.00 88.00 109 VAL A N 1
ATOM 844 C CA . VAL A 1 109 ? -5.206 5.578 14.264 1.00 88.00 109 VAL A CA 1
ATOM 845 C C . VAL A 1 109 ? -6.566 5.104 13.734 1.00 88.00 109 VAL A C 1
ATOM 847 O O . VAL A 1 109 ? -7.469 5.909 13.515 1.00 88.00 109 VAL A O 1
ATOM 850 N N . MET A 1 110 ? -6.736 3.792 13.550 1.00 86.94 110 MET A N 1
ATOM 851 C CA . MET A 1 110 ? -7.940 3.182 12.972 1.00 86.94 110 MET A CA 1
ATOM 852 C C . MET A 1 110 ? -8.925 2.661 14.033 1.00 86.94 110 MET A C 1
ATOM 854 O O . MET A 1 110 ? -9.881 1.960 13.694 1.00 86.94 110 MET A O 1
ATOM 858 N N . LYS A 1 111 ? -8.722 2.981 15.320 1.00 83.31 111 LYS A N 1
ATOM 859 C CA . LYS A 1 111 ? -9.498 2.427 16.444 1.00 83.31 111 LYS A CA 1
ATOM 860 C C . LYS A 1 111 ? -11.002 2.654 16.278 1.00 83.31 111 LYS A C 1
ATOM 862 O O . LYS A 1 111 ? -11.784 1.704 16.380 1.00 83.31 111 LYS A O 1
ATOM 867 N N . ASP A 1 112 ? -11.375 3.880 15.928 1.00 80.62 112 ASP A N 1
ATOM 868 C CA . ASP A 1 112 ? -12.765 4.313 15.739 1.00 80.62 112 ASP A CA 1
ATOM 869 C C . ASP A 1 112 ? -13.225 4.175 14.277 1.00 80.62 112 ASP A C 1
ATOM 871 O O . ASP A 1 112 ? -14.194 4.799 13.848 1.00 80.62 112 ASP A O 1
ATOM 875 N N . LYS A 1 113 ? -12.497 3.387 13.475 1.00 81.94 113 LYS A N 1
ATOM 876 C CA . LYS A 1 113 ? -12.758 3.175 12.047 1.00 81.94 113 LYS A CA 1
ATOM 877 C C . LYS A 1 113 ? -13.273 1.765 11.767 1.00 81.94 113 LYS A C 1
ATOM 879 O O . LYS A 1 113 ? -13.303 0.890 12.638 1.00 81.94 113 LYS A O 1
ATOM 884 N N . VAL A 1 114 ? -13.660 1.568 10.512 1.00 85.38 114 VAL A N 1
ATOM 885 C CA . VAL A 1 114 ? -14.255 0.341 9.967 1.00 85.38 114 VAL A CA 1
ATOM 886 C C . VAL A 1 114 ? -13.233 -0.758 9.647 1.00 85.38 114 VAL A C 1
ATOM 888 O O . VAL A 1 114 ? -13.590 -1.754 9.034 1.00 85.38 114 VAL A O 1
ATOM 891 N N . LEU A 1 115 ? -11.964 -0.621 10.052 1.00 89.81 115 LEU A N 1
ATOM 892 C CA . LEU A 1 115 ? -10.973 -1.676 9.829 1.00 89.81 115 LEU A CA 1
ATOM 893 C C . LEU A 1 115 ? -11.384 -2.933 10.606 1.00 89.81 115 LEU A C 1
ATOM 895 O O . LEU A 1 115 ? -11.435 -2.912 11.835 1.00 89.81 115 LEU A O 1
ATOM 899 N N . HIS A 1 116 ? -11.661 -4.016 9.887 1.00 88.62 116 HIS A N 1
ATOM 900 C CA . HIS A 1 116 ? -12.107 -5.292 10.438 1.00 88.62 116 HIS A CA 1
ATOM 901 C C . HIS A 1 116 ? -11.021 -6.356 10.387 1.00 88.62 116 HIS A C 1
ATOM 903 O O . HIS A 1 116 ? -10.904 -7.134 11.325 1.00 88.62 116 HIS A O 1
ATOM 909 N N . VAL A 1 117 ? -10.219 -6.382 9.323 1.00 90.12 117 VAL A N 1
ATOM 910 C CA . VAL A 1 117 ? -9.236 -7.443 9.089 1.00 90.12 117 VAL A CA 1
ATOM 911 C C . VAL A 1 117 ? -7.847 -6.844 8.939 1.00 90.12 117 VAL A C 1
ATOM 913 O O . VAL A 1 117 ? -7.639 -5.924 8.148 1.00 90.12 117 VAL A O 1
ATOM 916 N N . LEU A 1 118 ? -6.891 -7.386 9.687 1.00 91.19 118 LEU A N 1
ATOM 917 C CA . LEU A 1 118 ? -5.488 -7.005 9.620 1.00 91.19 118 LEU A CA 1
ATOM 918 C C . LEU A 1 118 ? -4.605 -8.249 9.511 1.00 91.19 118 LEU A C 1
ATOM 920 O O . LEU A 1 118 ? -4.563 -9.075 10.423 1.00 91.19 118 LEU A O 1
ATOM 924 N N . HIS A 1 119 ? -3.847 -8.344 8.424 1.00 90.31 119 HIS A N 1
ATOM 925 C CA . HIS A 1 119 ? -2.817 -9.361 8.247 1.00 90.31 119 HIS A CA 1
ATOM 926 C C . HIS A 1 119 ? -1.438 -8.755 8.493 1.00 90.31 119 HIS A C 1
ATOM 928 O O . HIS A 1 119 ? -1.092 -7.717 7.930 1.00 90.31 119 HIS A O 1
ATOM 934 N N . VAL A 1 120 ? -0.639 -9.411 9.329 1.00 89.00 120 VAL A N 1
ATOM 935 C CA . VAL A 1 120 ? 0.744 -9.012 9.620 1.00 89.00 120 VAL A CA 1
ATOM 936 C C . VAL A 1 120 ? 1.646 -10.232 9.612 1.00 89.00 120 VAL A C 1
ATOM 938 O O . VAL A 1 120 ? 1.201 -11.356 9.853 1.00 89.00 120 VAL A O 1
ATOM 941 N N . SER A 1 121 ? 2.927 -10.003 9.358 1.00 84.06 121 SER A N 1
ATOM 942 C CA . SER A 1 121 ? 3.952 -11.017 9.562 1.00 84.06 121 SER A CA 1
ATOM 943 C C . SER A 1 121 ? 4.738 -10.754 10.837 1.00 84.06 121 SER A C 1
ATOM 945 O O . SER A 1 121 ? 4.853 -9.615 11.290 1.00 84.06 121 SER A O 1
ATOM 947 N N . ALA A 1 122 ? 5.296 -11.818 11.403 1.00 72.88 122 ALA A N 1
ATOM 948 C CA . ALA A 1 122 ? 6.270 -11.749 12.474 1.00 72.88 122 ALA A CA 1
ATOM 949 C C . ALA A 1 122 ? 7.479 -12.623 12.138 1.00 72.88 122 ALA A C 1
ATOM 951 O O . ALA A 1 122 ? 7.344 -13.743 11.639 1.00 72.88 122 ALA A O 1
ATOM 952 N N . VAL A 1 123 ? 8.663 -12.105 12.461 1.00 63.91 123 VAL A N 1
ATOM 953 C CA . VAL A 1 123 ? 9.941 -12.800 12.250 1.00 63.91 123 VAL A CA 1
ATOM 954 C C . VAL A 1 123 ? 10.142 -13.899 13.301 1.00 63.91 123 VAL A C 1
ATOM 956 O O . VAL A 1 123 ? 10.849 -14.872 13.066 1.00 63.91 123 VAL A O 1
ATOM 959 N N . SER A 1 124 ? 9.493 -13.773 14.462 1.00 64.69 124 SER A N 1
ATOM 960 C CA . SER A 1 124 ? 9.541 -14.756 15.546 1.00 64.69 124 SER A CA 1
ATOM 961 C C . SER A 1 124 ? 8.208 -14.832 16.289 1.00 64.69 124 SER A C 1
ATOM 963 O O . SER A 1 124 ? 7.542 -13.814 16.487 1.00 64.69 124 SER A O 1
ATOM 965 N N . TYR A 1 125 ? 7.866 -16.020 16.800 1.00 62.38 125 TYR A N 1
ATOM 966 C CA . TYR A 1 125 ? 6.740 -16.211 17.721 1.00 62.38 125 TYR A CA 1
ATOM 967 C C . TYR A 1 125 ? 6.825 -15.320 18.963 1.00 62.38 125 TYR A C 1
ATOM 969 O O . TYR A 1 125 ? 5.789 -14.893 19.455 1.00 62.38 125 TYR A O 1
ATOM 977 N N . SER A 1 126 ? 8.030 -14.978 19.433 1.00 62.66 126 SER A N 1
ATOM 978 C CA . SER A 1 126 ? 8.217 -14.069 20.576 1.00 62.66 126 SER A CA 1
ATOM 979 C C . SER A 1 126 ? 7.759 -12.635 20.297 1.00 62.66 126 SER A C 1
ATOM 981 O O . SER A 1 126 ? 7.456 -11.891 21.227 1.00 62.66 126 SER A O 1
ATOM 983 N N . GLN A 1 127 ? 7.703 -12.238 19.023 1.00 66.31 127 GLN A N 1
ATOM 984 C CA . GLN A 1 127 ? 7.170 -10.944 18.607 1.00 66.31 127 GLN A CA 1
ATOM 985 C C . GLN A 1 127 ? 5.656 -10.990 18.436 1.00 66.31 127 GLN A C 1
ATOM 987 O O . GLN A 1 127 ? 5.022 -9.943 18.522 1.00 66.31 127 GLN A O 1
ATOM 992 N N . ILE A 1 128 ? 5.074 -12.173 18.207 1.00 65.81 128 ILE A N 1
ATOM 993 C CA . ILE A 1 128 ? 3.626 -12.343 18.124 1.00 65.81 128 ILE A CA 1
ATOM 994 C C . ILE A 1 128 ? 3.087 -12.243 19.546 1.00 65.81 128 ILE A C 1
ATOM 996 O O . ILE A 1 128 ? 3.331 -13.128 20.365 1.00 65.81 128 ILE A O 1
ATOM 1000 N N . PRO A 1 129 ? 2.316 -11.202 19.861 1.00 64.50 129 PRO A N 1
ATOM 1001 C CA . PRO A 1 129 ? 1.730 -11.093 21.176 1.00 64.50 129 PRO A CA 1
ATOM 1002 C C . PRO A 1 129 ? 0.813 -12.286 21.428 1.00 64.50 129 PRO A C 1
ATOM 1004 O O . PRO A 1 129 ? 0.022 -12.672 20.557 1.00 64.50 129 PRO A O 1
ATOM 1007 N N . GLU A 1 130 ? 0.902 -12.847 22.630 1.00 63.03 130 GLU A N 1
ATOM 1008 C CA . GLU A 1 130 ? -0.060 -13.837 23.104 1.00 63.03 130 GLU A CA 1
ATOM 1009 C C . GLU A 1 130 ? -1.490 -13.310 22.914 1.00 63.03 130 GLU A C 1
ATOM 1011 O O . GLU A 1 130 ? -1.745 -12.097 22.991 1.00 63.03 130 GLU A O 1
ATOM 1016 N N . GLN A 1 131 ? -2.422 -14.228 22.633 1.00 55.41 131 GLN A N 1
ATOM 1017 C CA . GLN A 1 131 ? -3.845 -13.907 22.525 1.00 55.41 131 GLN A CA 1
ATOM 1018 C C . GLN A 1 131 ? -4.256 -13.020 23.709 1.00 55.41 131 GLN A C 1
ATOM 1020 O O . GLN A 1 131 ? -4.048 -13.379 24.863 1.00 55.41 131 GLN A O 1
ATOM 1025 N N . GLY A 1 132 ? -4.792 -11.831 23.416 1.00 53.16 132 GLY A N 1
ATOM 1026 C CA . GLY A 1 132 ? -5.310 -10.918 24.437 1.00 53.16 132 GLY A CA 1
ATOM 1027 C C . GLY A 1 132 ? -4.440 -9.708 24.808 1.00 53.16 132 GLY A C 1
ATOM 1028 O O . GLY A 1 132 ? -4.975 -8.797 25.426 1.00 53.16 132 GLY A O 1
ATOM 1029 N N . LYS A 1 133 ? -3.150 -9.619 24.432 1.00 62.34 133 LYS A N 1
ATOM 1030 C CA . LYS A 1 133 ? -2.254 -8.592 25.030 1.00 62.34 133 LYS A CA 1
ATOM 1031 C C . LYS A 1 133 ? -1.911 -7.342 24.196 1.00 62.34 133 LYS A C 1
ATOM 1033 O O . LYS A 1 133 ? -1.541 -6.334 24.788 1.00 62.34 133 LYS A O 1
ATOM 1038 N N . CYS A 1 134 ? -2.003 -7.340 22.859 1.00 62.06 134 CYS A N 1
ATOM 1039 C CA . CYS A 1 134 ? -1.436 -6.220 22.063 1.00 62.06 134 CYS A CA 1
ATOM 1040 C C . CYS A 1 134 ? -2.432 -5.298 21.372 1.00 62.06 134 CYS A C 1
ATOM 1042 O O . CYS A 1 134 ? -2.205 -4.090 21.329 1.00 62.06 134 CYS A O 1
ATOM 1044 N N . PHE A 1 135 ? -3.509 -5.862 20.825 1.00 70.56 135 PHE A N 1
ATOM 1045 C CA . PHE A 1 135 ? -4.490 -5.117 20.028 1.00 70.56 135 PHE A CA 1
ATOM 1046 C C . PHE A 1 135 ? -5.898 -5.127 20.646 1.00 70.56 135 PHE A C 1
ATOM 1048 O O . PHE A 1 135 ? -6.861 -4.684 20.022 1.00 70.56 135 PHE A O 1
ATOM 1055 N N . GLN A 1 136 ? -6.019 -5.629 21.878 1.00 64.31 136 GLN A N 1
ATOM 1056 C CA . GLN A 1 136 ? -7.265 -5.617 22.638 1.00 64.31 136 GLN A CA 1
ATOM 1057 C C . GLN A 1 136 ? -7.585 -4.228 23.209 1.00 64.31 136 GLN A C 1
ATOM 1059 O O . GLN A 1 136 ? -6.663 -3.450 23.471 1.00 64.31 136 GLN A O 1
ATOM 1064 N N . PRO A 1 137 ? -8.882 -3.907 23.393 1.00 63.22 137 PRO A N 1
ATOM 1065 C CA . PRO A 1 137 ? -10.048 -4.798 23.244 1.00 63.22 137 PRO A CA 1
ATOM 1066 C C . PRO A 1 137 ? -10.523 -5.012 21.795 1.00 63.22 137 PRO A C 1
ATOM 1068 O O . PRO A 1 137 ? -11.332 -5.900 21.546 1.00 63.22 137 PRO A O 1
ATOM 1071 N N . SER A 1 138 ? -10.023 -4.232 20.833 1.00 73.31 138 SER A N 1
ATOM 1072 C CA . SER A 1 138 ? -10.634 -4.151 19.503 1.00 73.31 138 SER A CA 1
ATOM 1073 C C . SER A 1 138 ? -10.358 -5.360 18.609 1.00 73.31 138 SER A C 1
ATOM 1075 O O . SER A 1 138 ? -11.270 -5.792 17.919 1.00 73.31 138 SER A O 1
ATOM 1077 N N . PHE A 1 139 ? -9.146 -5.925 18.611 1.00 79.00 139 PHE A N 1
ATOM 1078 C CA . PHE A 1 139 ? -8.767 -7.010 17.697 1.00 79.00 139 PHE A CA 1
ATOM 1079 C C . PHE A 1 139 ? -8.396 -8.303 18.425 1.00 79.00 139 PHE A C 1
ATOM 1081 O O . PHE A 1 139 ? -7.646 -8.304 19.405 1.00 79.00 139 PHE A O 1
ATOM 1088 N N . GLN A 1 140 ? -8.882 -9.422 17.894 1.00 81.44 140 GLN A N 1
ATOM 1089 C CA . GLN A 1 140 ? -8.585 -10.772 18.350 1.00 81.44 140 GLN A CA 1
ATOM 1090 C C . GLN A 1 140 ? -7.733 -11.501 17.314 1.00 81.44 140 GLN A C 1
ATOM 1092 O O . GLN A 1 140 ? -7.911 -11.337 16.108 1.00 81.44 140 GLN A O 1
ATOM 1097 N N . ARG A 1 141 ? -6.774 -12.300 17.790 1.00 81.44 141 ARG A N 1
ATOM 1098 C CA . ARG A 1 141 ? -5.939 -13.126 16.916 1.00 81.44 141 ARG A CA 1
ATOM 1099 C C . ARG A 1 141 ? -6.764 -14.306 16.425 1.00 81.44 141 ARG A C 1
ATOM 1101 O O . ARG A 1 141 ? -7.127 -15.162 17.233 1.00 81.44 141 ARG A O 1
ATOM 1108 N N . VAL A 1 142 ? -6.975 -14.383 15.119 1.00 79.19 142 VAL A N 1
ATOM 1109 C CA . VAL A 1 142 ? -7.579 -15.547 14.476 1.00 79.19 142 VAL A CA 1
ATOM 1110 C C . VAL A 1 142 ? -6.437 -16.443 14.024 1.00 79.19 142 VAL A C 1
ATOM 1112 O O . VAL A 1 142 ? -5.587 -16.036 13.228 1.00 79.19 142 VAL A O 1
ATOM 1115 N N . VAL A 1 143 ? -6.367 -17.651 14.589 1.00 66.38 143 VAL A N 1
ATOM 1116 C CA . VAL A 1 143 ? -5.471 -18.681 14.061 1.00 66.38 143 VAL A CA 1
ATOM 1117 C C . VAL A 1 143 ? -6.064 -19.093 12.727 1.00 66.38 143 VAL A C 1
ATOM 1119 O O . VAL A 1 143 ? -7.078 -19.782 12.679 1.00 66.38 143 VAL A O 1
ATOM 1122 N N . VAL A 1 144 ? -5.475 -18.600 11.645 1.00 62.44 144 VAL A N 1
ATOM 1123 C CA . VAL A 1 144 ? -5.780 -19.136 10.330 1.00 62.44 144 VAL A CA 1
ATOM 1124 C C . VAL A 1 144 ? -4.907 -20.367 10.161 1.00 62.44 144 VAL A C 1
ATOM 1126 O O . VAL A 1 144 ? -3.728 -20.262 9.818 1.00 62.44 144 VAL A O 1
ATOM 1129 N N . ASP A 1 145 ? -5.495 -21.529 10.425 1.00 45.28 145 ASP A N 1
ATOM 1130 C CA . ASP A 1 145 ? -4.931 -22.793 9.979 1.00 45.28 145 ASP A CA 1
ATOM 1131 C C . ASP A 1 145 ? -4.924 -22.777 8.450 1.00 45.28 145 ASP A C 1
ATOM 1133 O O . ASP A 1 145 ? -5.970 -22.861 7.817 1.00 45.28 145 ASP A O 1
ATOM 1137 N N . CYS A 1 146 ? -3.725 -22.647 7.882 1.00 39.25 146 CYS A N 1
ATOM 1138 C CA . CYS A 1 146 ? -3.434 -22.786 6.459 1.00 39.25 146 CYS A CA 1
ATOM 1139 C C . CYS A 1 146 ? -4.033 -21.688 5.560 1.00 39.25 146 CYS A C 1
ATOM 1141 O O . CYS A 1 146 ? -5.241 -21.553 5.435 1.00 39.25 146 CYS A O 1
ATOM 1143 N N . LEU A 1 147 ? -3.141 -20.956 4.873 1.00 42.53 147 LEU A N 1
ATOM 1144 C CA . LEU A 1 147 ? -3.380 -20.318 3.571 1.00 42.53 147 LEU A CA 1
ATOM 1145 C C . LEU A 1 147 ? -4.838 -19.860 3.375 1.00 42.53 147 LEU A C 1
ATOM 1147 O O . LEU A 1 147 ? -5.566 -20.495 2.609 1.00 42.53 147 LEU A O 1
ATOM 1151 N N . VAL A 1 148 ? -5.281 -18.773 4.041 1.00 43.50 148 VAL A N 1
ATOM 1152 C CA . VAL A 1 148 ? -6.494 -18.090 3.547 1.00 43.50 148 VAL A CA 1
ATOM 1153 C C . VAL A 1 148 ? -6.228 -17.897 2.059 1.00 43.50 148 VAL A C 1
ATOM 1155 O O . VAL A 1 148 ? -5.144 -17.381 1.749 1.00 43.50 148 VAL A O 1
ATOM 1158 N N . PRO A 1 149 ? -7.116 -18.343 1.150 1.00 47.00 149 PRO A N 1
ATOM 1159 C CA . PRO A 1 149 ? -6.958 -17.988 -0.244 1.00 47.00 149 PRO A CA 1
ATOM 1160 C C . PRO A 1 149 ? -6.774 -16.478 -0.239 1.00 47.00 149 PRO A C 1
ATOM 1162 O O . PRO A 1 149 ? -7.641 -15.775 0.290 1.00 47.00 149 PRO A O 1
ATOM 1165 N N . GLU A 1 150 ? -5.609 -16.002 -0.707 1.00 55.38 150 GLU A N 1
ATOM 1166 C CA . GLU A 1 150 ? -5.430 -14.599 -1.070 1.00 55.38 150 GLU A CA 1
ATOM 1167 C C . GLU A 1 150 ? -6.760 -14.205 -1.681 1.00 55.38 150 GLU A C 1
ATOM 1169 O O . GLU A 1 150 ? -7.187 -14.858 -2.639 1.00 55.38 150 GLU A O 1
ATOM 1174 N N . GLN A 1 151 ? -7.494 -13.274 -1.062 1.00 60.34 151 GLN A N 1
ATOM 1175 C CA . GLN A 1 151 ? -8.688 -12.768 -1.713 1.00 60.34 151 GLN A CA 1
ATOM 1176 C C . GLN A 1 151 ? -8.164 -12.246 -3.037 1.00 60.34 151 GLN A C 1
ATOM 1178 O O . GLN A 1 151 ? -7.432 -11.261 -3.044 1.00 60.34 151 GLN A O 1
ATOM 1183 N N . LEU A 1 152 ? -8.399 -13.007 -4.107 1.00 69.56 152 LEU A N 1
ATOM 1184 C CA . LEU A 1 152 ? -7.660 -12.855 -5.342 1.00 69.56 152 LEU A CA 1
ATOM 1185 C C . LEU A 1 152 ? -8.179 -11.559 -5.946 1.00 69.56 152 LEU A C 1
ATOM 1187 O O . LEU A 1 152 ? -9.226 -11.527 -6.591 1.00 69.56 152 LEU A O 1
ATOM 1191 N N . ILE A 1 153 ? -7.511 -10.458 -5.614 1.00 84.75 153 ILE A N 1
ATOM 1192 C CA . ILE A 1 153 ? -7.788 -9.169 -6.212 1.00 84.75 153 ILE A CA 1
ATOM 1193 C C . ILE A 1 153 ? -7.352 -9.349 -7.656 1.00 84.75 153 ILE A C 1
ATOM 1195 O O . ILE A 1 153 ? -6.182 -9.569 -7.950 1.00 84.75 153 ILE A O 1
ATOM 1199 N N . GLU A 1 154 ? -8.326 -9.349 -8.550 1.00 88.56 154 GLU A N 1
ATOM 1200 C CA . GLU A 1 154 ? -8.109 -9.400 -9.987 1.00 88.56 154 GLU A CA 1
ATOM 1201 C C . GLU A 1 154 ? -8.337 -8.007 -10.561 1.00 88.56 154 GLU A C 1
ATOM 1203 O O . GLU A 1 154 ? -9.112 -7.217 -10.016 1.00 88.56 154 GLU A O 1
ATOM 1208 N N . ASN A 1 155 ? -7.702 -7.713 -11.693 1.00 89.75 155 ASN A N 1
ATOM 1209 C CA . ASN A 1 155 ? -7.979 -6.485 -12.425 1.00 89.75 155 ASN A CA 1
ATOM 1210 C C . ASN A 1 155 ? -9.418 -6.522 -12.955 1.00 89.75 155 ASN A C 1
ATOM 1212 O O . ASN A 1 155 ? -9.753 -7.315 -13.831 1.00 89.75 155 ASN A O 1
ATOM 1216 N N . LYS A 1 156 ? -10.289 -5.675 -12.401 1.00 91.69 156 LYS A N 1
ATOM 1217 C CA . LYS A 1 156 ? -11.703 -5.567 -12.787 1.00 91.69 156 LYS A CA 1
ATOM 1218 C C . LYS A 1 156 ? -12.106 -4.104 -12.891 1.00 91.69 156 LYS A C 1
ATOM 1220 O O . LYS A 1 156 ? -11.651 -3.267 -12.117 1.00 91.69 156 LYS A O 1
ATOM 1225 N N . GLY A 1 157 ? -13.029 -3.807 -13.802 1.00 91.31 157 GLY A N 1
ATOM 1226 C CA . GLY A 1 157 ? -13.580 -2.465 -14.006 1.00 91.31 157 GLY A CA 1
ATOM 1227 C C . GLY A 1 157 ? -12.937 -1.696 -15.161 1.00 91.31 157 GLY A C 1
ATOM 1228 O O . GLY A 1 157 ? -12.203 -2.253 -15.972 1.00 91.31 157 GLY A O 1
ATOM 1229 N N . TRP A 1 158 ? -13.249 -0.401 -15.237 1.00 91.12 158 TRP A N 1
ATOM 1230 C CA . TRP A 1 158 ? -12.977 0.447 -16.405 1.00 91.12 158 TRP A CA 1
ATOM 1231 C C . TRP A 1 158 ? -11.486 0.651 -16.708 1.00 91.12 158 TRP A C 1
ATOM 1233 O O . TRP A 1 158 ? -11.115 0.807 -17.865 1.00 91.12 158 TRP A O 1
ATOM 1243 N N . ALA A 1 159 ? -10.624 0.619 -15.688 1.00 90.12 159 ALA A N 1
ATOM 1244 C CA . ALA A 1 159 ? -9.186 0.827 -15.847 1.00 90.12 159 ALA A CA 1
ATOM 1245 C C . ALA A 1 159 ? -8.428 -0.438 -16.296 1.00 90.12 159 ALA A C 1
ATOM 1247 O O . ALA A 1 159 ? -7.240 -0.356 -16.602 1.00 90.12 159 ALA A O 1
ATOM 1248 N N . CYS A 1 160 ? -9.094 -1.599 -16.349 1.00 92.69 160 CYS A N 1
ATOM 1249 C CA . CYS A 1 160 ? -8.448 -2.878 -16.647 1.00 92.69 160 CYS A CA 1
ATOM 1250 C C . CYS A 1 160 ? -7.693 -2.874 -17.995 1.00 92.69 160 CYS A C 1
ATOM 1252 O O . CYS A 1 160 ? -6.487 -3.129 -17.975 1.00 92.69 160 CYS A O 1
ATOM 1254 N N . PRO A 1 161 ? -8.298 -2.464 -19.134 1.00 92.88 161 PRO A N 1
ATOM 1255 C CA . PRO A 1 161 ? -7.599 -2.483 -20.424 1.00 92.88 161 PRO A CA 1
ATOM 1256 C C . PRO A 1 161 ? -6.357 -1.583 -20.445 1.00 92.88 161 PRO A C 1
ATOM 1258 O O . PRO A 1 161 ? -5.356 -1.884 -21.095 1.00 92.88 161 PRO A O 1
ATOM 1261 N N . MET A 1 162 ? -6.403 -0.471 -19.706 1.00 92.50 162 MET A N 1
ATOM 1262 C CA . MET A 1 162 ? -5.290 0.469 -19.611 1.00 92.50 162 MET A CA 1
ATOM 1263 C C . MET A 1 162 ? -4.117 -0.133 -18.828 1.00 92.50 162 MET A C 1
ATOM 1265 O O . MET A 1 162 ? -2.982 -0.111 -19.310 1.00 92.50 162 MET A O 1
ATOM 1269 N N . VAL A 1 163 ? -4.400 -0.731 -17.666 1.00 92.00 163 VAL A N 1
ATOM 1270 C CA . VAL A 1 163 ? -3.403 -1.412 -16.826 1.00 92.00 163 VAL A CA 1
ATOM 1271 C C . VAL A 1 163 ? -2.785 -2.599 -17.569 1.00 92.00 163 VAL A C 1
ATOM 1273 O O . VAL A 1 163 ? -1.562 -2.749 -17.601 1.00 92.00 163 VAL A O 1
ATOM 1276 N N . GLU A 1 164 ? -3.598 -3.408 -18.246 1.00 92.00 164 GLU A N 1
ATOM 1277 C CA . GLU A 1 164 ? -3.122 -4.513 -19.084 1.00 92.00 164 GLU A CA 1
ATOM 1278 C C . GLU A 1 164 ? -2.226 -4.027 -20.231 1.00 92.00 164 GLU A C 1
ATOM 1280 O O . GLU A 1 164 ? -1.167 -4.613 -20.491 1.00 92.00 164 GLU A O 1
ATOM 1285 N N . GLY A 1 165 ? -2.595 -2.914 -20.872 1.00 93.56 165 GLY A N 1
ATOM 1286 C CA . GLY A 1 165 ? -1.789 -2.265 -21.903 1.00 93.56 165 GLY A CA 1
ATOM 1287 C C . GLY A 1 165 ? -0.441 -1.757 -21.382 1.00 93.56 165 GLY A C 1
ATOM 1288 O O . GLY A 1 165 ? 0.577 -1.861 -22.073 1.00 93.56 165 GLY A O 1
ATOM 1289 N N . TRP A 1 166 ? -0.379 -1.240 -20.154 1.00 94.12 166 TRP A N 1
ATOM 1290 C CA . TRP A 1 166 ? 0.891 -0.874 -19.516 1.00 94.12 166 TRP A CA 1
ATOM 1291 C C . TRP A 1 166 ? 1.750 -2.093 -19.202 1.00 94.12 166 TRP A C 1
ATOM 1293 O O . TRP A 1 166 ? 2.936 -2.101 -19.538 1.00 94.12 166 TRP A O 1
ATOM 1303 N N . HIS A 1 167 ? 1.160 -3.158 -18.657 1.00 91.00 167 HIS A N 1
ATOM 1304 C CA . HIS A 1 167 ? 1.875 -4.412 -18.443 1.00 91.00 167 HIS A CA 1
ATOM 1305 C C . HIS A 1 167 ? 2.456 -4.967 -19.749 1.00 91.00 167 HIS A C 1
ATOM 1307 O O . HIS A 1 167 ? 3.612 -5.397 -19.774 1.00 91.00 167 HIS A O 1
ATOM 1313 N N . ALA A 1 168 ? 1.690 -4.942 -20.843 1.00 92.62 168 ALA A N 1
ATOM 1314 C CA . ALA A 1 168 ? 2.160 -5.379 -22.154 1.00 92.62 168 ALA A CA 1
ATOM 1315 C C . ALA A 1 168 ? 3.370 -4.559 -22.628 1.00 92.62 168 ALA A C 1
ATOM 1317 O O . ALA A 1 168 ? 4.410 -5.141 -22.952 1.00 92.62 168 ALA A O 1
ATOM 1318 N N . ARG A 1 169 ? 3.281 -3.223 -22.559 1.00 93.25 169 ARG A N 1
ATOM 1319 C CA . ARG A 1 169 ? 4.381 -2.308 -22.912 1.00 93.25 169 ARG A CA 1
ATOM 1320 C C . ARG A 1 169 ? 5.630 -2.539 -22.060 1.00 93.25 169 ARG A C 1
ATOM 1322 O O . ARG A 1 169 ? 6.748 -2.537 -22.575 1.00 93.25 169 ARG A O 1
ATOM 1329 N N . MET A 1 170 ? 5.464 -2.779 -20.761 1.00 89.50 170 MET A N 1
ATOM 1330 C CA . MET A 1 170 ? 6.582 -3.059 -19.857 1.00 89.50 170 MET A CA 1
ATOM 1331 C C . MET A 1 170 ? 7.257 -4.399 -20.172 1.00 89.50 170 MET A C 1
ATOM 1333 O O . MET A 1 170 ? 8.487 -4.465 -20.227 1.00 89.50 170 MET A O 1
ATOM 1337 N N . ARG A 1 171 ? 6.482 -5.455 -20.454 1.00 89.88 171 ARG A N 1
ATOM 1338 C CA . ARG A 1 171 ? 7.030 -6.755 -20.883 1.00 89.88 171 ARG A CA 1
ATOM 1339 C C . ARG A 1 171 ? 7.828 -6.634 -22.177 1.00 89.88 171 ARG A C 1
ATOM 1341 O O . ARG A 1 171 ? 8.897 -7.230 -22.293 1.00 89.88 171 ARG A O 1
ATOM 1348 N N . GLU A 1 172 ? 7.338 -5.859 -23.136 1.00 91.75 172 GLU A N 1
ATOM 1349 C CA . GLU A 1 172 ? 8.040 -5.626 -24.396 1.00 91.75 172 GLU A CA 1
ATOM 1350 C C . GLU A 1 172 ? 9.358 -4.869 -24.187 1.00 91.75 172 GLU A C 1
ATOM 1352 O O . GLU A 1 172 ? 10.405 -5.316 -24.661 1.00 91.75 172 GLU A O 1
ATOM 1357 N N . LYS A 1 173 ? 9.351 -3.794 -23.385 1.00 88.81 173 LYS A N 1
ATOM 1358 C CA . LYS A 1 173 ? 10.580 -3.073 -23.008 1.00 88.81 173 LYS A CA 1
ATOM 1359 C C . LYS A 1 173 ? 11.611 -3.997 -22.355 1.00 88.81 173 LYS A C 1
ATOM 1361 O O . LYS A 1 173 ? 12.795 -3.920 -22.683 1.00 88.81 173 LYS A O 1
ATOM 1366 N N . LEU A 1 174 ? 11.182 -4.894 -21.464 1.00 87.44 174 LEU A N 1
ATOM 1367 C CA . LEU A 1 174 ? 12.072 -5.871 -20.829 1.00 87.44 174 LEU A CA 1
ATOM 1368 C C . LEU A 1 174 ? 12.696 -6.828 -21.851 1.00 87.44 174 LEU A C 1
ATOM 1370 O O . LEU A 1 174 ? 13.914 -7.019 -21.826 1.00 87.44 174 LEU A O 1
ATOM 1374 N N . LYS A 1 175 ? 11.901 -7.368 -22.783 1.00 90.12 175 LYS A N 1
ATOM 1375 C CA . LYS A 1 175 ? 12.403 -8.222 -23.873 1.00 90.12 175 LYS A CA 1
ATOM 1376 C C . LYS A 1 175 ? 13.429 -7.482 -24.734 1.00 90.12 175 LYS A C 1
ATOM 1378 O O . LYS A 1 175 ? 14.527 -7.990 -24.958 1.00 90.12 175 LYS A O 1
ATOM 1383 N N . MET A 1 176 ? 13.129 -6.248 -25.140 1.00 89.62 176 MET A N 1
ATOM 1384 C CA . MET A 1 176 ? 14.047 -5.432 -25.942 1.00 89.62 176 MET A CA 1
ATOM 1385 C C . MET A 1 176 ? 15.353 -5.129 -25.198 1.00 89.62 176 MET A C 1
ATOM 1387 O O . MET A 1 176 ? 16.436 -5.209 -25.779 1.00 89.62 176 MET A O 1
ATOM 1391 N N . ASN A 1 177 ? 15.285 -4.848 -23.896 1.00 87.56 177 ASN A N 1
ATOM 1392 C CA . ASN A 1 177 ? 16.471 -4.618 -23.073 1.00 87.56 177 ASN A CA 1
ATOM 1393 C C . ASN A 1 177 ? 17.328 -5.880 -22.906 1.00 87.56 177 ASN A C 1
ATOM 1395 O O . ASN A 1 177 ? 18.556 -5.782 -22.897 1.00 87.56 177 ASN A O 1
ATOM 1399 N N . GLN A 1 178 ? 16.717 -7.062 -22.804 1.00 88.06 178 GLN A N 1
ATOM 1400 C CA . GLN A 1 178 ? 17.451 -8.330 -22.777 1.00 88.06 178 GLN A CA 1
ATOM 1401 C C . GLN A 1 178 ? 18.181 -8.585 -24.100 1.00 88.06 178 GLN A C 1
ATOM 1403 O O . GLN A 1 178 ? 19.364 -8.921 -24.078 1.00 88.06 178 GLN A O 1
ATOM 1408 N N . ILE A 1 179 ? 17.524 -8.337 -25.238 1.00 88.62 179 ILE A N 1
ATOM 1409 C CA . ILE A 1 179 ? 18.141 -8.455 -26.569 1.00 88.62 179 ILE A CA 1
ATOM 1410 C C . ILE A 1 179 ? 19.323 -7.488 -26.701 1.00 88.62 179 ILE A C 1
ATOM 1412 O O . ILE A 1 179 ? 20.405 -7.891 -27.130 1.00 88.62 179 ILE A O 1
ATOM 1416 N N . LYS A 1 180 ? 19.158 -6.226 -26.280 1.00 87.56 180 LYS A N 1
ATOM 1417 C CA . LYS A 1 180 ? 20.247 -5.234 -26.272 1.00 87.56 180 LYS A CA 1
ATOM 1418 C C . LYS A 1 180 ? 21.425 -5.702 -25.415 1.00 87.56 180 LYS A C 1
ATOM 1420 O O . LYS A 1 180 ? 22.547 -5.731 -25.908 1.00 87.56 180 LYS A O 1
ATOM 1425 N N . LYS A 1 181 ? 21.177 -6.153 -24.178 1.00 85.81 181 LYS A N 1
ATOM 1426 C CA . LYS A 1 181 ? 22.223 -6.683 -23.282 1.00 85.81 181 LYS A CA 1
ATOM 1427 C C . LYS A 1 181 ? 22.934 -7.906 -23.871 1.00 85.81 181 LYS A C 1
ATOM 1429 O O . LYS A 1 181 ? 24.150 -8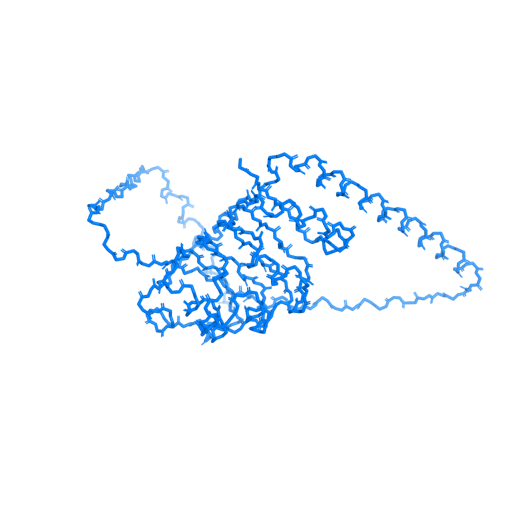.014 -23.737 1.00 85.81 181 LYS A O 1
ATOM 1434 N N . ALA A 1 182 ? 22.205 -8.812 -24.524 1.00 84.25 182 ALA A N 1
ATOM 1435 C CA . ALA A 1 182 ? 22.785 -9.978 -25.187 1.00 84.25 182 ALA A CA 1
ATOM 1436 C C . ALA A 1 182 ? 23.700 -9.571 -26.352 1.00 84.25 182 ALA A C 1
ATOM 1438 O O . ALA A 1 182 ? 24.821 -10.066 -26.443 1.00 84.25 182 ALA A O 1
ATOM 1439 N N . ARG A 1 183 ? 23.273 -8.605 -27.179 1.00 80.38 183 ARG A N 1
ATOM 1440 C CA . ARG A 1 183 ? 24.106 -8.030 -28.247 1.00 80.38 183 ARG A CA 1
ATOM 1441 C C . ARG A 1 183 ? 25.371 -7.388 -27.684 1.00 80.38 183 ARG A C 1
ATOM 1443 O O . ARG A 1 183 ? 26.460 -7.704 -28.145 1.00 80.38 183 ARG A O 1
ATOM 1450 N N . THR A 1 184 ? 25.257 -6.550 -26.653 1.00 80.62 184 THR A N 1
ATOM 1451 C CA . THR A 1 184 ? 26.429 -5.912 -26.034 1.00 80.62 184 THR A CA 1
ATOM 1452 C C . THR A 1 184 ? 27.406 -6.946 -25.475 1.00 80.62 184 THR A C 1
ATOM 1454 O O . THR A 1 184 ? 28.605 -6.812 -25.690 1.00 80.62 184 THR A O 1
ATOM 1457 N N . ARG A 1 185 ? 26.918 -8.013 -24.822 1.00 79.19 185 ARG A N 1
ATOM 1458 C CA . ARG A 1 185 ? 27.773 -9.116 -24.346 1.00 79.19 185 ARG A CA 1
ATOM 1459 C C . ARG A 1 185 ? 28.477 -9.842 -25.488 1.00 79.19 185 ARG A C 1
ATOM 1461 O O . ARG A 1 185 ? 29.656 -10.139 -25.357 1.00 79.19 185 ARG A O 1
ATOM 1468 N N . PHE A 1 186 ? 27.776 -10.099 -26.590 1.00 76.62 186 PHE A N 1
ATOM 1469 C CA . PHE A 1 186 ? 28.355 -10.745 -27.766 1.00 76.62 186 PHE A CA 1
ATOM 1470 C C . PHE A 1 186 ? 29.521 -9.931 -28.350 1.00 76.62 186 PHE A C 1
ATOM 1472 O O . PHE A 1 186 ? 30.584 -10.485 -28.610 1.00 76.62 186 PHE A O 1
ATOM 1479 N N . TYR A 1 187 ? 29.362 -8.611 -28.494 1.00 75.75 187 TYR A N 1
ATOM 1480 C CA . TYR A 1 187 ? 30.438 -7.753 -29.006 1.00 75.75 187 TYR A CA 1
ATOM 1481 C C . TYR A 1 187 ? 31.560 -7.516 -27.983 1.00 75.75 187 TYR A C 1
ATOM 1483 O O . TYR A 1 187 ? 32.727 -7.505 -28.364 1.00 75.75 187 TYR A O 1
ATOM 1491 N N . ALA A 1 188 ? 31.240 -7.398 -26.691 1.00 71.19 188 ALA A N 1
ATOM 1492 C CA . ALA A 1 188 ? 32.241 -7.245 -25.634 1.00 71.19 188 ALA A CA 1
ATOM 1493 C C . ALA A 1 188 ? 33.118 -8.500 -25.476 1.00 71.19 188 ALA A C 1
ATOM 1495 O O . ALA A 1 188 ? 34.335 -8.387 -25.371 1.00 71.19 188 ALA A O 1
ATOM 1496 N N . ALA A 1 189 ? 32.531 -9.700 -25.552 1.00 61.44 189 ALA A N 1
ATOM 1497 C CA . ALA A 1 189 ? 33.274 -10.963 -25.514 1.00 61.44 189 ALA A CA 1
ATOM 1498 C C . ALA A 1 189 ? 34.223 -11.138 -26.712 1.00 61.44 189 ALA A C 1
ATOM 1500 O O . ALA A 1 189 ? 35.197 -11.878 -26.631 1.00 61.44 189 ALA A O 1
ATOM 1501 N N . ARG A 1 190 ? 33.953 -10.448 -27.826 1.00 58.47 190 ARG A N 1
ATOM 1502 C CA . ARG A 1 190 ? 34.796 -10.487 -29.025 1.00 58.47 190 ARG A CA 1
ATOM 1503 C C . ARG A 1 190 ? 35.999 -9.540 -28.943 1.00 58.47 190 ARG A C 1
ATOM 1505 O O . ARG A 1 190 ? 36.973 -9.751 -29.653 1.00 58.47 190 ARG A O 1
ATOM 1512 N N . LEU A 1 191 ? 35.930 -8.522 -28.084 1.00 57.81 191 LEU A N 1
ATOM 1513 C CA . LEU A 1 191 ? 37.014 -7.565 -27.831 1.00 57.81 191 LEU A CA 1
ATOM 1514 C C . LEU A 1 191 ? 37.865 -7.947 -26.612 1.00 57.81 191 LEU A C 1
ATOM 1516 O O . LEU A 1 191 ? 39.025 -7.562 -26.523 1.00 57.81 191 LEU A O 1
ATOM 1520 N N . SER A 1 192 ? 37.306 -8.710 -25.676 1.00 55.72 192 SER A N 1
ATOM 1521 C CA . SER A 1 192 ? 37.980 -9.152 -24.457 1.00 55.72 192 SER A CA 1
ATOM 1522 C C . SER A 1 192 ? 38.090 -10.673 -24.482 1.00 55.72 192 SER A C 1
ATOM 1524 O O . SER A 1 192 ? 37.166 -11.364 -24.065 1.00 55.72 192 SER A O 1
ATOM 1526 N N . GLY A 1 193 ? 39.200 -11.206 -24.998 1.00 55.06 193 GLY A N 1
ATOM 1527 C CA . GLY A 1 193 ? 39.498 -12.645 -25.041 1.00 55.06 193 GLY A CA 1
ATOM 1528 C C . GLY A 1 193 ? 39.739 -13.281 -23.664 1.00 55.06 193 GLY A C 1
ATOM 1529 O O . GLY A 1 193 ? 40.698 -14.026 -23.492 1.00 55.06 193 GLY A O 1
ATOM 1530 N N . THR A 1 194 ? 38.907 -12.981 -22.668 1.00 53.88 194 THR A N 1
ATOM 1531 C CA . THR A 1 194 ? 39.081 -13.413 -21.281 1.00 53.88 194 THR A CA 1
ATOM 1532 C C . THR A 1 194 ? 37.847 -14.160 -20.788 1.00 53.88 194 THR A C 1
ATOM 1534 O O . THR A 1 194 ? 36.735 -13.635 -20.722 1.00 53.88 194 THR A O 1
ATOM 1537 N N . ILE A 1 195 ? 38.071 -15.421 -20.423 1.00 53.75 195 ILE A N 1
ATOM 1538 C CA . ILE A 1 195 ? 37.095 -16.343 -19.845 1.00 53.75 195 ILE A CA 1
ATOM 1539 C C . ILE A 1 195 ? 36.745 -15.843 -18.436 1.00 53.75 195 ILE A C 1
ATOM 1541 O O . ILE A 1 195 ? 37.516 -16.002 -17.493 1.00 53.75 195 ILE A O 1
ATOM 1545 N N . ALA A 1 196 ? 35.586 -15.202 -18.285 1.00 53.53 196 ALA A N 1
ATOM 1546 C CA . ALA A 1 196 ? 35.103 -14.738 -16.989 1.00 53.53 196 ALA A CA 1
ATOM 1547 C C . ALA A 1 196 ? 34.445 -15.894 -16.212 1.00 53.53 196 ALA A C 1
ATOM 1549 O O . ALA A 1 196 ? 33.313 -16.292 -16.502 1.00 53.53 196 ALA A O 1
ATOM 1550 N N . HIS A 1 197 ? 35.145 -16.416 -15.201 1.00 49.56 197 HIS A N 1
ATOM 1551 C CA . HIS A 1 197 ? 34.583 -17.334 -14.210 1.00 49.56 197 HIS A CA 1
ATOM 1552 C C . HIS A 1 197 ? 33.461 -16.650 -13.416 1.00 49.56 197 HIS A C 1
ATOM 1554 O O . HIS A 1 197 ? 33.679 -15.688 -12.680 1.00 49.56 197 HIS A O 1
ATOM 1560 N N . LYS A 1 198 ? 32.242 -17.178 -13.544 1.00 48.94 198 LYS A N 1
ATOM 1561 C CA . LYS A 1 198 ? 31.079 -16.781 -12.745 1.00 48.94 198 LYS A CA 1
ATOM 1562 C C . LYS A 1 198 ? 31.137 -17.473 -11.381 1.00 48.94 198 LYS A C 1
ATOM 1564 O O . LYS A 1 198 ? 30.969 -18.686 -11.307 1.00 48.94 198 LYS A O 1
ATOM 1569 N N . LYS A 1 199 ? 31.324 -16.707 -10.303 1.00 42.91 199 LYS A N 1
ATOM 1570 C CA . LYS A 1 199 ? 30.969 -17.152 -8.948 1.00 42.91 199 LYS A CA 1
ATOM 1571 C C . LYS A 1 199 ? 29.462 -16.965 -8.768 1.00 42.91 199 LYS A C 1
ATOM 1573 O O . LYS A 1 199 ? 28.970 -15.842 -8.860 1.00 42.91 199 LYS A O 1
ATOM 1578 N N . ASN A 1 200 ? 28.739 -18.065 -8.570 1.00 37.72 200 ASN A N 1
ATOM 1579 C CA . ASN A 1 200 ? 27.351 -18.030 -8.117 1.00 37.72 200 ASN A CA 1
ATOM 1580 C C . ASN A 1 200 ? 27.356 -17.645 -6.635 1.00 37.72 200 ASN A C 1
ATOM 1582 O O . ASN A 1 200 ? 28.018 -18.302 -5.837 1.00 37.72 200 ASN A O 1
ATOM 1586 N N . ALA A 1 201 ? 26.670 -16.556 -6.299 1.00 39.56 201 ALA A N 1
ATOM 1587 C CA . ALA A 1 201 ? 26.391 -16.199 -4.918 1.00 39.56 201 ALA A CA 1
ATOM 1588 C C . ALA A 1 201 ? 25.261 -17.093 -4.398 1.00 39.56 201 ALA A C 1
ATOM 1590 O O . ALA A 1 201 ? 24.252 -17.278 -5.086 1.00 39.56 201 ALA A O 1
ATOM 1591 N N . ASP A 1 202 ? 25.488 -17.647 -3.211 1.00 36.84 202 ASP A N 1
ATOM 1592 C CA . ASP A 1 202 ? 24.587 -18.535 -2.495 1.00 36.84 202 ASP A CA 1
ATOM 1593 C C . ASP A 1 202 ? 23.204 -17.922 -2.273 1.00 36.84 202 ASP A C 1
ATOM 1595 O O . ASP A 1 202 ? 23.029 -16.732 -1.997 1.00 36.84 202 ASP A O 1
ATOM 1599 N N . ILE A 1 203 ? 22.214 -18.798 -2.398 1.00 43.91 203 ILE A N 1
ATOM 1600 C CA . ILE A 1 203 ? 20.808 -18.535 -2.141 1.00 43.91 203 ILE A CA 1
ATOM 1601 C C . ILE A 1 203 ? 20.643 -18.406 -0.624 1.00 43.91 203 ILE A C 1
ATOM 1603 O O . ILE A 1 203 ? 20.745 -19.384 0.111 1.00 43.91 203 ILE A O 1
ATOM 1607 N N . SER A 1 204 ? 20.403 -17.173 -0.178 1.00 45.25 204 SER A N 1
ATOM 1608 C CA . SER A 1 204 ? 20.032 -16.815 1.192 1.00 45.25 204 SER A CA 1
ATOM 1609 C C . SER A 1 204 ? 18.878 -17.684 1.698 1.00 45.25 204 SER A C 1
ATOM 1611 O O . SER A 1 204 ? 17.798 -17.710 1.105 1.00 45.25 204 SER A O 1
ATOM 1613 N N . GLU A 1 205 ? 19.114 -18.348 2.825 1.00 41.75 205 GLU A N 1
ATOM 1614 C CA . GLU A 1 205 ? 18.166 -19.166 3.575 1.00 41.75 205 GLU A CA 1
ATOM 1615 C C . GLU A 1 205 ? 16.901 -18.350 3.900 1.00 41.75 205 GLU A C 1
ATOM 1617 O O . GLU A 1 205 ? 16.953 -17.282 4.514 1.00 41.75 205 GLU A O 1
ATOM 1622 N N . CYS A 1 206 ? 15.752 -18.813 3.407 1.00 41.06 206 CYS A N 1
ATOM 1623 C CA . CYS A 1 206 ? 14.463 -18.165 3.617 1.00 41.06 206 CYS A CA 1
ATOM 1624 C C . CYS A 1 206 ? 13.982 -18.498 5.033 1.00 41.06 206 CYS A C 1
ATOM 1626 O O . CYS A 1 206 ? 13.401 -19.559 5.274 1.00 41.06 206 CYS A O 1
ATOM 1628 N N . SER A 1 207 ? 14.262 -17.610 5.987 1.00 55.25 207 SER A N 1
ATOM 1629 C CA . SER A 1 207 ? 13.698 -17.679 7.334 1.00 55.25 207 SER A CA 1
ATOM 1630 C C . SER A 1 207 ? 12.176 -17.813 7.243 1.00 55.25 207 SER A C 1
ATOM 1632 O O . SER A 1 207 ? 11.515 -17.003 6.594 1.00 55.25 207 SER A O 1
ATOM 1634 N N . LYS A 1 208 ? 11.619 -18.856 7.873 1.00 62.97 208 LYS A N 1
ATOM 1635 C CA . LYS A 1 208 ? 10.179 -19.155 7.875 1.00 62.97 208 LYS A CA 1
ATOM 1636 C C . LYS A 1 208 ? 9.420 -18.047 8.606 1.00 62.97 208 LYS A C 1
ATOM 1638 O O . LYS A 1 208 ? 9.279 -18.079 9.824 1.00 62.97 208 LYS A O 1
ATOM 1643 N N . GLU A 1 209 ? 8.963 -17.056 7.858 1.00 71.38 209 GLU A N 1
ATOM 1644 C CA . GLU A 1 209 ? 8.157 -15.962 8.383 1.00 71.38 209 GLU A CA 1
ATOM 1645 C C . GLU A 1 209 ? 6.761 -16.472 8.772 1.00 71.38 209 GLU A C 1
ATOM 1647 O O . GLU A 1 209 ? 6.126 -17.227 8.032 1.00 71.38 209 GLU A O 1
ATOM 1652 N N . ILE A 1 210 ? 6.279 -16.076 9.951 1.00 77.88 210 ILE A N 1
ATOM 1653 C CA . ILE A 1 210 ? 4.983 -16.513 10.472 1.00 77.88 210 ILE A CA 1
ATOM 1654 C C . ILE A 1 210 ? 3.959 -15.428 10.155 1.00 77.88 210 ILE A C 1
ATOM 1656 O O . ILE A 1 210 ? 4.061 -14.303 10.645 1.00 77.88 210 ILE A O 1
ATOM 1660 N N . SER A 1 211 ? 2.948 -15.760 9.356 1.00 80.75 211 SER A N 1
ATOM 1661 C CA . SER A 1 211 ? 1.826 -14.860 9.082 1.00 80.75 211 SER A CA 1
ATOM 1662 C C . SER A 1 211 ? 0.722 -15.018 10.124 1.00 80.75 211 SER A C 1
ATOM 1664 O O . SER A 1 211 ? 0.315 -16.139 10.428 1.00 80.75 211 SER A O 1
ATOM 1666 N N . VAL A 1 212 ? 0.186 -13.903 10.616 1.00 84.00 212 VAL A N 1
ATOM 1667 C CA . VAL A 1 212 ? -0.896 -13.868 11.607 1.00 84.00 212 VAL A CA 1
ATOM 1668 C C . VAL A 1 212 ? -2.029 -12.973 11.111 1.00 84.00 212 VAL A C 1
ATOM 1670 O O . VAL A 1 212 ? -1.793 -11.907 10.542 1.00 84.00 212 VAL A O 1
ATOM 1673 N N . CYS A 1 213 ? -3.269 -13.403 11.346 1.00 85.69 213 CYS A N 1
ATOM 1674 C CA . CYS A 1 213 ? -4.470 -12.622 11.074 1.00 85.69 213 CYS A CA 1
ATOM 1675 C C . CYS A 1 213 ? -5.082 -12.109 12.379 1.00 85.69 213 CYS A C 1
ATOM 1677 O O . CYS A 1 213 ? -5.170 -12.831 13.378 1.00 85.69 213 CYS A O 1
ATOM 1679 N N . TYR A 1 214 ? -5.546 -10.867 12.349 1.00 85.75 214 TYR A N 1
ATOM 1680 C CA . TYR A 1 214 ? -6.303 -10.242 13.417 1.00 85.75 214 TYR A CA 1
ATOM 1681 C C . TYR A 1 214 ? -7.648 -9.775 12.877 1.00 85.75 214 TYR A C 1
ATOM 1683 O O . TYR A 1 214 ? -7.714 -9.148 11.821 1.00 85.75 214 TYR A O 1
ATOM 1691 N N . GLU A 1 215 ? -8.707 -10.058 13.625 1.00 86.12 215 GLU A N 1
ATOM 1692 C CA . GLU A 1 215 ? -10.069 -9.655 13.291 1.00 86.12 215 GLU A CA 1
ATOM 1693 C C . GLU A 1 215 ? -10.642 -8.779 14.405 1.00 86.12 215 GLU A C 1
ATOM 1695 O O . GLU A 1 215 ? -10.444 -9.052 15.594 1.00 86.12 215 GLU A O 1
ATOM 1700 N N . LYS A 1 216 ? -11.317 -7.689 14.033 1.00 84.94 216 LYS A N 1
ATOM 1701 C CA . LYS A 1 216 ? -11.947 -6.781 14.987 1.00 84.94 216 LYS A CA 1
ATOM 1702 C C . LYS A 1 216 ? -13.178 -7.460 15.579 1.00 84.94 216 LYS A C 1
ATOM 1704 O O . LYS A 1 216 ? -14.122 -7.766 14.857 1.00 84.94 216 LYS A O 1
ATOM 1709 N N . SER A 1 217 ? -13.187 -7.663 16.894 1.00 76.31 217 SER A N 1
ATOM 1710 C CA . SER A 1 217 ? -14.335 -8.228 17.603 1.00 76.31 217 SER A CA 1
ATOM 1711 C C . SER A 1 217 ? -15.486 -7.230 17.535 1.00 76.31 217 SER A C 1
ATOM 1713 O O . SER A 1 217 ? -15.437 -6.182 18.180 1.00 76.31 217 SER A O 1
ATOM 1715 N N . SER A 1 218 ? -16.528 -7.528 16.765 1.00 61.81 218 SER A N 1
ATOM 1716 C CA . SER A 1 218 ? -17.753 -6.732 16.774 1.00 61.81 218 SER A CA 1
ATOM 1717 C C . SER A 1 218 ? -18.456 -6.916 18.122 1.00 61.81 218 SER A C 1
ATOM 1719 O O . SER A 1 218 ? -19.199 -7.877 18.322 1.00 61.81 218 SER A O 1
ATOM 1721 N N . ALA A 1 219 ? -18.215 -6.023 19.078 1.00 46.50 219 ALA A N 1
ATOM 1722 C CA . ALA A 1 219 ? -19.091 -5.911 20.234 1.00 46.50 219 ALA A CA 1
ATOM 1723 C C . ALA A 1 219 ? -20.450 -5.366 19.748 1.00 46.50 219 ALA A C 1
ATOM 1725 O O . ALA A 1 219 ? -20.507 -4.276 19.190 1.00 46.50 219 ALA A O 1
ATOM 1726 N N . ALA A 1 220 ? -21.514 -6.148 19.962 1.00 40.78 220 ALA A N 1
ATOM 1727 C CA . ALA A 1 220 ? -22.929 -5.835 19.724 1.00 40.78 220 ALA A CA 1
ATOM 1728 C C . ALA A 1 220 ? -23.432 -5.815 18.262 1.00 40.78 220 ALA A C 1
ATOM 1730 O O . ALA A 1 220 ? -23.752 -4.781 17.686 1.00 40.78 220 ALA A O 1
ATOM 1731 N N . SER A 1 221 ? -23.715 -7.004 17.733 1.00 33.06 221 SER A N 1
ATOM 1732 C CA . SER A 1 221 ? -25.086 -7.272 17.285 1.00 33.06 221 SER A CA 1
ATOM 1733 C C . SER A 1 221 ? -25.494 -8.640 17.827 1.00 33.06 221 SER A C 1
ATOM 1735 O O . SER A 1 221 ? -24.771 -9.622 17.668 1.00 33.06 221 SER A O 1
ATOM 1737 N N . HIS A 1 222 ? -26.615 -8.690 18.547 1.00 36.12 222 HIS A N 1
ATOM 1738 C CA . HIS A 1 222 ? -27.314 -9.927 18.880 1.00 36.12 222 HIS A CA 1
ATOM 1739 C C . HIS A 1 222 ? -27.789 -10.562 17.568 1.00 36.12 222 HIS A C 1
ATOM 1741 O O . HIS A 1 222 ? -28.934 -10.414 17.158 1.00 36.12 222 HIS A O 1
ATOM 1747 N N . VAL A 1 223 ? -26.889 -11.251 16.881 1.00 32.66 223 VAL A N 1
ATOM 1748 C CA . VAL A 1 223 ? -27.248 -12.286 15.926 1.00 32.66 223 VAL A CA 1
ATOM 1749 C C . VAL A 1 223 ? -26.953 -13.575 16.665 1.00 32.66 223 VAL A C 1
ATOM 1751 O O . VAL A 1 223 ? -25.804 -13.885 16.977 1.00 32.66 223 VAL A O 1
ATOM 1754 N N . THR A 1 224 ? -28.021 -14.280 17.035 1.00 33.75 224 THR A N 1
ATOM 1755 C CA . THR A 1 224 ? -27.953 -15.667 17.501 1.00 33.75 224 THR A CA 1
ATOM 1756 C C . THR A 1 224 ? -26.954 -16.430 16.637 1.00 33.75 224 THR A C 1
ATOM 1758 O O . THR A 1 224 ? -26.988 -16.243 15.417 1.00 33.75 224 THR A O 1
ATOM 1761 N N . PRO A 1 225 ? -26.075 -17.264 17.219 1.00 31.89 225 PRO A N 1
ATOM 1762 C CA . PRO A 1 225 ? -25.049 -17.953 16.456 1.00 31.89 225 PRO A CA 1
ATOM 1763 C C . PRO A 1 225 ? -25.731 -18.689 15.311 1.00 31.89 225 PRO A C 1
ATOM 1765 O O . PRO A 1 225 ? -26.524 -19.603 15.549 1.00 31.89 225 PRO A O 1
ATOM 1768 N N . TYR A 1 226 ? -25.445 -18.264 14.075 1.00 34.25 226 TYR A N 1
ATOM 1769 C CA . TYR A 1 226 ? -25.737 -19.074 12.908 1.00 34.25 226 TYR A CA 1
ATOM 1770 C C . TYR A 1 226 ? -25.187 -20.451 13.229 1.00 34.25 226 TYR A C 1
ATOM 1772 O O . TYR A 1 226 ? -24.002 -20.618 13.539 1.00 34.25 226 TYR A O 1
ATOM 1780 N N . SER A 1 227 ? -26.108 -21.405 13.277 1.00 36.12 227 SER A N 1
ATOM 1781 C CA . SER A 1 227 ? -25.821 -22.793 13.539 1.00 36.12 227 SER A CA 1
ATOM 1782 C C . SER A 1 227 ? -24.677 -23.181 12.619 1.00 36.12 227 SER A C 1
ATOM 1784 O O . SER A 1 227 ? -24.805 -23.104 11.397 1.00 36.12 227 SER A O 1
ATOM 1786 N N . ARG A 1 228 ? -23.534 -23.547 13.210 1.00 39.97 228 ARG A N 1
ATOM 1787 C CA . ARG A 1 228 ? -22.476 -24.226 12.468 1.00 39.97 228 ARG A CA 1
ATOM 1788 C C . ARG A 1 228 ? -23.170 -25.331 11.669 1.00 39.97 228 ARG A C 1
ATOM 1790 O O . ARG A 1 228 ? -23.918 -26.092 12.296 1.00 39.97 228 ARG A O 1
ATOM 1797 N N . PRO A 1 229 ? -22.972 -25.456 10.346 1.00 32.03 229 PRO A N 1
ATOM 1798 C CA . PRO A 1 229 ? -23.353 -26.693 9.695 1.00 32.03 229 PRO A CA 1
ATOM 1799 C C . PRO A 1 229 ? -22.629 -27.798 10.464 1.00 32.03 229 PRO A C 1
ATOM 1801 O O . PRO A 1 229 ? -21.400 -27.797 10.569 1.00 32.03 229 PRO A O 1
ATOM 1804 N N . ARG A 1 230 ? -23.395 -28.691 11.103 1.00 32.22 230 ARG A N 1
ATOM 1805 C CA . ARG A 1 230 ? -22.848 -29.960 11.572 1.00 32.22 230 ARG A CA 1
ATOM 1806 C C . ARG A 1 230 ? -22.203 -30.573 10.341 1.00 32.22 230 ARG A C 1
ATOM 1808 O O . ARG A 1 230 ? -22.913 -30.934 9.405 1.00 32.22 230 ARG A O 1
ATOM 1815 N N . CYS A 1 231 ? -20.879 -30.680 10.341 1.00 35.50 231 CYS A N 1
ATOM 1816 C CA . CYS A 1 231 ? -20.205 -31.648 9.500 1.00 35.50 231 CYS A CA 1
ATOM 1817 C C . CYS A 1 231 ? -20.741 -33.014 9.931 1.00 35.50 231 CYS A C 1
ATOM 1819 O O . CYS A 1 231 ? -20.270 -33.601 10.903 1.00 35.50 231 CYS A O 1
ATOM 1821 N N . VAL A 1 232 ? -21.789 -33.479 9.255 1.00 34.66 232 VAL A N 1
ATOM 1822 C CA . VAL A 1 232 ? -22.146 -34.887 9.248 1.00 34.66 232 VAL A CA 1
ATOM 1823 C C . VAL A 1 232 ? -21.023 -35.543 8.463 1.00 34.66 232 VAL A C 1
ATOM 1825 O O . VAL A 1 232 ? -20.984 -35.490 7.237 1.00 34.66 232 VAL A O 1
ATOM 1828 N N . LEU A 1 233 ? -20.039 -36.060 9.194 1.00 37.34 233 LEU A N 1
ATOM 1829 C CA . LEU A 1 233 ? -19.063 -36.982 8.644 1.00 37.34 233 LEU A CA 1
ATOM 1830 C C . LEU A 1 233 ? -19.850 -38.193 8.137 1.00 37.34 233 LEU A C 1
ATOM 1832 O O . LEU A 1 233 ? -20.420 -38.950 8.920 1.00 37.34 233 LEU A O 1
ATOM 1836 N N . SER A 1 234 ? -19.925 -38.343 6.818 1.00 36.91 234 SER A N 1
ATOM 1837 C CA . SER A 1 234 ? -20.331 -39.596 6.194 1.00 36.91 234 SER A CA 1
ATOM 1838 C C . SER A 1 234 ? -19.292 -40.677 6.546 1.00 36.91 234 SER A C 1
ATOM 1840 O O . SER A 1 234 ? -18.098 -40.396 6.394 1.00 36.91 234 SER A O 1
ATOM 1842 N N . PRO A 1 235 ? -19.680 -41.904 6.946 1.00 39.16 235 PRO A N 1
ATOM 1843 C CA . PRO A 1 235 ? -18.753 -42.929 7.456 1.00 39.16 235 PRO A CA 1
ATOM 1844 C C . PRO A 1 235 ? -17.747 -43.519 6.448 1.00 39.16 235 PRO A C 1
ATOM 1846 O O . PRO A 1 235 ? -17.125 -44.535 6.734 1.00 39.16 235 PRO A O 1
ATOM 1849 N N . SER A 1 236 ? -17.567 -42.945 5.258 1.00 48.94 236 SER A N 1
ATOM 1850 C CA . SER A 1 236 ? -16.784 -43.568 4.181 1.00 48.94 236 SER A CA 1
ATOM 1851 C C . SER A 1 236 ? -15.352 -43.046 4.009 1.00 48.94 236 SER A C 1
ATOM 1853 O O . SER A 1 236 ? -14.647 -43.559 3.149 1.00 48.94 236 SER A O 1
ATOM 1855 N N . ASN A 1 237 ? -14.883 -42.075 4.809 1.00 42.69 237 ASN A N 1
ATOM 1856 C CA . ASN A 1 237 ? -13.553 -41.459 4.618 1.00 42.69 237 ASN A CA 1
ATOM 1857 C C . ASN A 1 237 ? -12.576 -41.577 5.809 1.00 42.69 237 ASN A C 1
ATOM 1859 O O . ASN A 1 237 ? -11.463 -41.053 5.731 1.00 42.69 237 ASN A O 1
ATOM 1863 N N . GLU A 1 238 ? -12.913 -42.307 6.879 1.00 39.72 238 GLU A N 1
ATOM 1864 C CA . GLU A 1 238 ? -11.985 -42.526 8.010 1.00 39.72 238 GLU A CA 1
ATOM 1865 C C . GLU A 1 238 ? -10.790 -43.439 7.670 1.00 39.72 238 GLU A C 1
ATOM 1867 O O . GLU A 1 238 ? -9.740 -43.347 8.307 1.00 39.72 238 GLU A O 1
ATOM 1872 N N . ALA A 1 239 ? -10.873 -44.247 6.608 1.00 42.97 239 ALA A N 1
ATOM 1873 C CA . ALA A 1 239 ? -9.788 -45.153 6.223 1.00 42.97 239 ALA A CA 1
ATOM 1874 C C . ALA A 1 239 ? -8.579 -44.449 5.562 1.00 42.97 239 ALA A C 1
ATOM 1876 O O . ALA A 1 239 ? -7.468 -44.976 5.594 1.00 42.97 239 ALA A O 1
ATOM 1877 N N . ALA A 1 240 ? -8.746 -43.244 5.002 1.00 45.97 240 ALA A N 1
ATOM 1878 C CA . ALA A 1 240 ? -7.679 -42.569 4.248 1.00 45.97 240 ALA A CA 1
ATOM 1879 C C . ALA A 1 240 ? -6.773 -41.662 5.107 1.00 45.97 240 ALA A C 1
ATOM 1881 O O . ALA A 1 240 ? -5.667 -41.311 4.692 1.00 45.97 240 ALA A O 1
ATOM 1882 N N . ILE A 1 241 ? -7.210 -41.286 6.314 1.00 42.59 241 ILE A N 1
ATOM 1883 C CA . ILE A 1 241 ? -6.477 -40.347 7.184 1.00 42.59 241 ILE A CA 1
ATOM 1884 C C . ILE A 1 241 ? -5.559 -41.091 8.173 1.00 42.59 241 ILE A C 1
ATOM 1886 O O . ILE A 1 241 ? -4.545 -40.542 8.611 1.00 42.59 241 ILE A O 1
ATOM 1890 N N . LEU A 1 242 ? -5.827 -42.371 8.452 1.00 40.69 242 LEU A N 1
ATOM 1891 C CA . LEU A 1 242 ? -5.013 -43.184 9.364 1.00 40.69 242 LEU A CA 1
ATOM 1892 C C . LEU A 1 242 ? -3.785 -43.843 8.709 1.00 40.69 242 LEU A C 1
ATOM 1894 O O . LEU A 1 242 ? -2.816 -44.120 9.411 1.00 40.69 242 LEU A O 1
ATOM 1898 N N . GLN A 1 243 ? -3.730 -43.990 7.378 1.00 39.25 243 GLN A N 1
ATOM 1899 C CA . GLN A 1 243 ? -2.536 -44.537 6.707 1.00 39.25 243 GLN A CA 1
ATOM 1900 C C . GLN A 1 243 ? -1.390 -43.527 6.520 1.00 39.25 243 GLN A C 1
ATOM 1902 O O . GLN A 1 243 ? -0.235 -43.930 6.405 1.00 39.25 243 GLN A O 1
ATOM 1907 N N . LYS A 1 244 ? -1.650 -42.212 6.569 1.00 40.44 244 LYS A N 1
ATOM 1908 C CA . LYS A 1 244 ? -0.582 -41.192 6.471 1.00 40.44 244 LYS A CA 1
ATOM 1909 C C . LYS A 1 244 ? 0.101 -40.862 7.802 1.00 40.44 244 LYS A C 1
ATOM 1911 O O . LYS A 1 244 ? 1.160 -40.244 7.791 1.00 40.44 244 LYS A O 1
ATOM 1916 N N . LYS A 1 245 ? -0.454 -41.297 8.941 1.00 37.34 245 LYS A N 1
ATOM 1917 C CA . LYS A 1 245 ? 0.158 -41.109 10.271 1.00 37.34 245 LYS A CA 1
ATOM 1918 C C . LYS A 1 245 ? 1.082 -42.253 10.709 1.00 37.34 245 LYS A C 1
ATOM 1920 O O . LYS A 1 245 ? 1.848 -42.055 11.644 1.00 37.34 245 LYS A O 1
ATOM 1925 N N . PHE A 1 246 ? 1.083 -43.394 10.015 1.00 36.16 246 PHE A N 1
ATOM 1926 C CA . PHE A 1 246 ? 1.951 -44.533 10.354 1.00 36.16 246 PHE A CA 1
ATOM 1927 C C . PHE A 1 246 ? 3.330 -44.523 9.671 1.00 36.16 246 PHE A C 1
ATOM 1929 O O . PHE A 1 246 ? 4.205 -45.282 10.071 1.00 36.16 246 PHE A O 1
ATOM 1936 N N . PHE A 1 247 ? 3.576 -43.637 8.699 1.00 38.50 247 PHE A N 1
ATOM 1937 C CA . PHE A 1 247 ? 4.853 -43.599 7.968 1.00 38.50 247 PHE A CA 1
ATOM 1938 C C . PHE A 1 247 ? 5.947 -42.714 8.594 1.00 38.50 247 PHE A C 1
ATOM 1940 O O . PHE A 1 247 ? 7.052 -42.662 8.067 1.00 38.50 247 PHE A O 1
ATOM 1947 N N . PHE A 1 248 ? 5.679 -42.036 9.717 1.00 42.00 248 PHE A N 1
ATOM 1948 C CA . PHE A 1 248 ? 6.641 -41.111 10.347 1.00 42.00 248 PHE A CA 1
ATOM 1949 C C . PHE A 1 248 ? 7.266 -41.605 11.663 1.00 42.00 248 PHE A C 1
ATOM 1951 O O . PHE A 1 248 ? 7.990 -40.854 12.310 1.00 42.00 248 PHE A O 1
ATOM 1958 N N . TYR A 1 249 ? 7.048 -42.866 12.046 1.00 38.84 249 TYR A N 1
ATOM 1959 C CA . TYR A 1 249 ? 7.611 -43.454 13.270 1.00 38.84 249 TYR A CA 1
ATOM 1960 C C . TYR A 1 249 ? 8.261 -44.821 13.008 1.00 38.84 249 TYR A C 1
ATOM 1962 O O . TYR A 1 249 ? 7.873 -45.816 13.600 1.00 38.84 249 TYR A O 1
ATOM 1970 N N . CYS A 1 250 ? 9.245 -44.884 12.109 1.00 41.25 250 CYS A N 1
ATOM 1971 C CA . CYS A 1 250 ? 10.195 -46.005 12.009 1.00 41.25 250 CYS A CA 1
ATOM 1972 C C . CYS A 1 250 ? 11.440 -45.569 11.217 1.00 41.25 250 CYS A C 1
ATOM 1974 O O . CYS A 1 250 ? 11.617 -45.986 10.087 1.00 41.25 250 CYS A O 1
ATOM 1976 N N . PHE A 1 251 ? 12.276 -44.696 11.784 1.00 39.72 251 PHE A N 1
ATOM 1977 C CA . PHE A 1 251 ? 13.710 -44.608 11.461 1.00 39.72 251 PHE A CA 1
ATOM 1978 C C . PHE A 1 251 ? 14.414 -43.877 12.608 1.00 39.72 251 PHE A C 1
ATOM 1980 O O . PHE A 1 251 ? 14.615 -42.663 12.597 1.00 39.72 251 PHE A O 1
ATOM 1987 N N . ARG A 1 252 ? 14.717 -44.639 13.657 1.00 40.59 252 ARG A N 1
ATOM 1988 C CA . ARG A 1 252 ? 15.718 -44.283 14.661 1.00 40.59 252 ARG A CA 1
ATOM 1989 C C . ARG A 1 252 ? 16.312 -45.580 15.207 1.00 40.59 252 ARG A C 1
ATOM 1991 O O . ARG A 1 252 ? 15.820 -46.111 16.193 1.00 40.59 252 ARG A O 1
ATOM 1998 N N . PHE A 1 253 ? 17.311 -46.085 14.495 1.00 48.25 253 PHE A N 1
ATOM 1999 C CA . PHE A 1 253 ? 18.417 -46.889 15.005 1.00 48.25 253 PHE A CA 1
ATOM 2000 C C . PHE A 1 253 ? 19.639 -46.527 14.169 1.00 48.25 253 PHE A C 1
ATOM 2002 O O . PHE A 1 253 ? 19.472 -46.443 12.930 1.00 48.25 253 PHE A O 1
#

Sequence (253 aa):
MPQCKLPNCLAMLNNYEEEFKAIFRQIKRLDLTGCQLGDEHELLPYLGTSCPHLESLVLAANCLSSKGLRLSFGVPTSGNFRFPSLLSLDLRQNPSITIGGVKRYVIEVMKDKVLHVLHVSAVSYSQIPEQGKCFQPSFQRVVVDCLVPEQLIENKGWACPMVEGWHARMREKLKMNQIKKARTRFYAARLSGTIAHKKNADISECSKEISVCYEKSSAASHVTPYSRPRCVLSPSNEAAILQKKFFFYCFRF

Radius of gyration: 23.63 Å; chains: 1; bounding box: 68×62×54 Å

Secondary structure (DSSP, 8-state):
--EEE-TT-HHHHHHTHHHHHHHHTT-SEEE-TT---BTT-THHHHHHHH-TT--EEE-TTSB-BHHHHHHHH--TTS-----TT--EEE-TT-TB--HHHHIIIIITTTTTS---EEEEEESSTTTS--TTSSSTTTEEEE---S---------BSTTHHHHHHHHHHHHHHHHHHHHHHHHHHHHHHHH-------PPPP------PEEEEEEE---------PPPP-----TTSTHHHHSSSSTTS----